Protein AF-A0A1Z5KYJ7-F1 (afdb_monomer_lite)

pLDDT: mean 78.46, std 20.95, range [30.47, 97.62]

Organism: Ornithodoros moubata (NCBI:txid6938)

Secondary structure (DSSP, 8-state):
-EEEEEE-TTT--EEEEEE----TT-EEEEEE-TTTTBSSS-TTSSSPPBPTTHHHHHHHHHHTTPEEEEEEEEEGGGHHHHHHHHHHTTPBP-EEEEE-SS-S-HHHHHHHHHHHHHHTS--EEEEEEE-TTTHHHHHTTT--GGGEEE-S---GGGTTTSEE-TTHHHHHHHHHHSTT-TTSS---S-TT----SSBPPPTTS-S--SSS-------------PPP-----------------

Radius of gyration: 28.99 Å; chains: 1; bounding box: 70×87×92 Å

Sequence (245 aa):
MFPVKAVVRGDHTAIDFFLAIVPPKTECVVFSIDGSFTASVSVSGRDPKVRAGAVDVVRHWQELGYLIIYITGRPDMQQQRVVSWLAQHNFPHGLVSFVEGISTEPLRHKANYLRHLQTNAELVFQAAYGSAKDIAVYAALGLTKEKIFIVGKVSKKHHSMATVLSEGYASHLSDLKSPGMALSRPAQGNARMVLSRGCFGLPGQGISGAAGGLRRRRSAKRTTSYPLSSSTPSPKQGPSSGSKV

Foldseek 3Di:
DDWDKDADPPPRDIDIDDDFDAAAAAEAEEEEPACFQFVDRDPVDDQGDGDPQPQVVQLLCVVLPHAYEYEYLAEPVCVLVVLQSQQVVFHWDHHYDYDHDDDPCSQVSLLVVVLCCCPVVVYHYLAYTEALSCLVSCVSSVDAQLRYEHEDDHDPVSNRRHDYPDVGNVVVVVVLPDPPPPSNHRTDDDPPGPDPRGTRDRPPPPPPPDPDDPPPPPPPPPDDDDDDDDDDDDDDDDDDDDDDD

InterPro domains:
  IPR001666 Phosphatidylinositol transfer protein [PTHR10658] (1-225)
  IPR023214 HAD superfamily [G3DSA:3.40.50.1000] (24-141)
  IPR031315 LNS2/PITP [SM00775] (29-160)
  IPR036412 HAD-like superfamily [SSF56784] (23-123)

Structure (mmCIF, N/CA/C/O backbone):
data_AF-A0A1Z5KYJ7-F1
#
_entry.id   AF-A0A1Z5KYJ7-F1
#
loop_
_atom_site.group_PDB
_atom_site.id
_atom_site.type_symbol
_atom_site.label_atom_id
_atom_site.label_alt_id
_atom_site.label_comp_id
_atom_site.label_asym_id
_atom_site.label_entity_id
_atom_site.label_seq_id
_atom_site.pdbx_PDB_ins_code
_atom_site.Cartn_x
_atom_site.Cartn_y
_atom_site.Cartn_z
_atom_site.occupancy
_atom_site.B_iso_or_equiv
_atom_site.auth_seq_id
_atom_site.auth_comp_id
_atom_site.auth_asym_id
_atom_site.auth_atom_id
_atom_site.pdbx_PDB_model_num
ATOM 1 N N . MET A 1 1 ? 0.035 -16.369 -7.071 1.00 68.56 1 MET A N 1
ATOM 2 C CA . MET A 1 1 ? 1.195 -15.723 -7.701 1.00 68.56 1 MET A CA 1
ATOM 3 C C . MET A 1 1 ? 2.005 -16.809 -8.355 1.00 68.56 1 MET A C 1
ATOM 5 O O . MET A 1 1 ? 2.359 -17.774 -7.687 1.00 68.56 1 MET A O 1
ATOM 9 N N . PHE A 1 2 ? 2.220 -16.664 -9.652 1.00 76.62 2 PHE A N 1
ATOM 10 C CA . PHE A 1 2 ? 2.938 -17.610 -10.485 1.00 76.62 2 PHE A CA 1
ATOM 11 C C . PHE A 1 2 ? 4.381 -17.118 -10.624 1.00 76.62 2 PHE A C 1
ATOM 13 O O . PHE A 1 2 ? 4.567 -15.977 -11.052 1.00 76.62 2 PHE A O 1
ATOM 20 N N . PRO A 1 3 ? 5.392 -17.901 -10.218 1.00 81.75 3 PRO A N 1
ATOM 21 C CA . PRO A 1 3 ? 6.778 -17.545 -10.479 1.00 81.75 3 PRO A CA 1
ATOM 22 C C . PRO A 1 3 ? 7.046 -17.641 -11.985 1.00 81.75 3 PRO A C 1
ATOM 24 O O . PRO A 1 3 ? 6.682 -18.626 -12.625 1.00 81.75 3 PRO A O 1
ATOM 27 N N . VAL A 1 4 ? 7.677 -16.615 -12.545 1.00 86.56 4 VAL A N 1
ATOM 28 C CA . VAL A 1 4 ? 8.064 -16.542 -13.954 1.00 86.56 4 VAL A CA 1
ATOM 29 C C . VAL A 1 4 ? 9.542 -16.192 -14.023 1.00 86.56 4 VAL A C 1
ATOM 31 O O . VAL A 1 4 ? 10.005 -15.298 -13.318 1.00 86.56 4 VAL A O 1
ATOM 34 N N . LYS A 1 5 ? 10.276 -16.891 -14.889 1.00 90.75 5 LYS A N 1
ATOM 35 C CA . LYS A 1 5 ? 11.672 -16.596 -15.200 1.00 90.75 5 LYS A CA 1
ATOM 36 C C . LYS A 1 5 ? 11.775 -16.172 -16.656 1.00 90.75 5 LYS A C 1
ATOM 38 O O . LYS A 1 5 ? 11.526 -16.982 -17.547 1.00 90.75 5 LYS A O 1
ATOM 43 N N . ALA A 1 6 ? 12.134 -14.918 -16.899 1.00 91.88 6 ALA A N 1
ATOM 44 C CA . ALA A 1 6 ? 12.476 -14.449 -18.236 1.00 91.88 6 ALA A CA 1
ATOM 45 C C . ALA A 1 6 ? 13.985 -14.595 -18.442 1.00 91.88 6 ALA A C 1
ATOM 47 O O . ALA A 1 6 ? 14.765 -14.190 -17.583 1.00 91.88 6 ALA A O 1
ATOM 48 N N . VAL A 1 7 ? 14.389 -15.196 -19.563 1.00 95.06 7 VAL A N 1
ATOM 49 C CA . VAL A 1 7 ? 15.795 -15.448 -19.910 1.00 95.06 7 VAL A CA 1
ATOM 50 C C . VAL A 1 7 ? 16.083 -14.830 -21.271 1.00 95.06 7 VAL A C 1
ATOM 52 O O . VAL A 1 7 ? 15.391 -15.123 -22.248 1.00 95.06 7 VAL A O 1
ATOM 55 N N . VAL A 1 8 ? 17.115 -13.995 -21.341 1.00 96.06 8 VAL A N 1
ATOM 56 C CA . VAL A 1 8 ? 17.623 -13.423 -22.585 1.00 96.06 8 VAL A CA 1
ATOM 57 C C . VAL A 1 8 ? 18.388 -14.510 -23.333 1.00 96.06 8 VAL A C 1
ATOM 59 O O . VAL A 1 8 ? 19.343 -15.091 -22.826 1.00 96.06 8 VAL A O 1
ATOM 62 N N . ARG A 1 9 ? 17.956 -14.819 -24.559 1.00 94.75 9 ARG A N 1
ATOM 63 C CA . ARG A 1 9 ? 18.545 -15.906 -25.361 1.00 94.75 9 ARG A CA 1
ATOM 64 C C . ARG A 1 9 ? 19.999 -15.654 -25.767 1.00 94.75 9 ARG A C 1
ATOM 66 O O . ARG A 1 9 ? 20.716 -16.623 -25.966 1.00 94.75 9 ARG A O 1
ATOM 73 N N . GLY A 1 10 ? 20.404 -14.393 -25.920 1.00 96.94 10 GLY A N 1
ATOM 74 C CA . GLY A 1 10 ? 21.735 -14.031 -26.416 1.00 96.94 10 GLY A CA 1
ATOM 75 C C . GLY A 1 10 ? 22.856 -14.215 -25.392 1.00 96.94 10 GLY A C 1
ATOM 76 O O . GLY A 1 10 ? 23.916 -14.717 -25.741 1.00 96.94 10 GLY A O 1
ATOM 77 N N . ASP A 1 11 ? 22.621 -13.839 -24.134 1.00 96.31 11 ASP A N 1
ATOM 78 C CA . ASP A 1 11 ? 23.646 -13.818 -23.080 1.00 96.31 11 ASP A CA 1
ATOM 79 C C . ASP A 1 11 ? 23.273 -14.653 -21.840 1.00 96.31 11 ASP A C 1
ATOM 81 O O . ASP A 1 11 ? 24.020 -14.686 -20.864 1.00 96.31 11 ASP A O 1
ATOM 85 N N . HIS A 1 12 ? 22.124 -15.341 -21.872 1.00 93.19 12 HIS A N 1
ATOM 86 C CA . HIS A 1 12 ? 21.581 -16.145 -20.773 1.00 93.19 12 HIS A CA 1
ATOM 87 C C . HIS A 1 12 ? 21.354 -15.377 -19.462 1.00 93.19 12 HIS A C 1
ATOM 89 O O . HIS A 1 12 ? 21.104 -15.995 -18.419 1.00 93.19 12 HIS A O 1
ATOM 95 N N . THR A 1 13 ? 21.373 -14.043 -19.499 1.00 93.00 13 THR A N 1
ATOM 96 C CA . THR A 1 13 ? 20.933 -13.237 -18.362 1.00 93.00 13 THR A CA 1
ATOM 97 C C . THR A 1 13 ? 19.449 -13.485 -18.111 1.00 93.00 13 THR A C 1
ATOM 99 O O . THR A 1 13 ? 18.679 -13.807 -19.021 1.00 93.00 13 THR A O 1
ATOM 102 N N . ALA A 1 14 ? 19.032 -13.425 -16.849 1.00 90.25 14 ALA A N 1
ATOM 103 C CA . ALA A 1 14 ? 17.673 -13.776 -16.471 1.00 90.25 14 ALA A CA 1
ATOM 104 C C . ALA A 1 14 ? 17.147 -12.904 -15.337 1.00 90.25 14 ALA A C 1
ATOM 106 O O . ALA A 1 14 ? 17.908 -12.436 -14.489 1.00 90.25 14 ALA A O 1
ATOM 107 N N . ILE A 1 15 ? 15.827 -12.756 -15.302 1.00 87.00 15 ILE A N 1
ATOM 108 C CA . ILE A 1 15 ? 15.095 -12.130 -14.208 1.00 87.00 15 ILE A CA 1
ATOM 109 C C . ILE A 1 15 ? 13.976 -13.060 -13.744 1.00 87.00 15 ILE A C 1
ATOM 111 O O . ILE A 1 15 ? 13.233 -13.618 -14.554 1.00 87.00 15 ILE A O 1
ATOM 115 N N . ASP A 1 16 ? 13.865 -13.213 -12.429 1.00 83.06 16 ASP A N 1
ATOM 116 C CA . ASP A 1 16 ? 12.761 -13.908 -11.779 1.00 83.06 16 ASP A CA 1
ATOM 117 C C . ASP A 1 16 ? 11.747 -12.869 -11.279 1.00 83.06 16 ASP A C 1
ATOM 119 O O . ASP A 1 16 ? 12.113 -11.889 -10.626 1.00 83.06 16 ASP A O 1
ATOM 123 N N . PHE A 1 17 ? 10.465 -13.077 -11.568 1.00 80.69 17 PHE A N 1
ATOM 124 C CA . PHE A 1 17 ? 9.377 -12.220 -11.101 1.00 80.69 17 PHE A CA 1
ATOM 125 C C . PHE A 1 17 ? 8.114 -13.029 -10.796 1.00 80.69 17 PHE A C 1
ATOM 127 O O . PHE A 1 17 ? 8.002 -14.208 -11.129 1.00 80.69 17 PHE A O 1
ATOM 134 N N . PHE A 1 18 ? 7.150 -12.396 -10.130 1.00 79.75 18 PHE A N 1
ATOM 135 C CA . PHE A 1 18 ? 5.864 -13.009 -9.811 1.00 79.75 18 PHE A CA 1
ATOM 136 C C . PHE A 1 18 ? 4.747 -12.368 -10.625 1.00 79.75 18 PHE A C 1
ATOM 138 O O . PHE A 1 18 ? 4.586 -11.151 -10.621 1.00 79.75 18 PHE A O 1
ATOM 145 N N . LEU A 1 19 ? 3.933 -13.204 -11.263 1.00 82.50 19 LEU A N 1
ATOM 146 C CA . LEU A 1 19 ? 2.707 -12.798 -11.936 1.00 82.50 19 LEU A CA 1
ATOM 147 C C . LEU A 1 19 ? 1.501 -13.059 -11.025 1.00 82.50 19 LEU A C 1
ATOM 149 O O . LEU A 1 19 ? 1.337 -14.154 -10.475 1.00 82.50 19 LEU A O 1
ATOM 153 N N . ALA A 1 20 ? 0.629 -12.067 -10.869 1.00 83.12 20 ALA A N 1
ATOM 154 C CA . ALA A 1 20 ? -0.657 -12.221 -10.200 1.00 83.12 20 ALA A CA 1
ATOM 155 C C . ALA A 1 20 ? -1.789 -11.975 -11.200 1.00 83.12 20 ALA A C 1
ATOM 157 O O . ALA A 1 20 ? -1.788 -10.968 -11.899 1.00 83.12 20 ALA A O 1
ATOM 158 N N . ILE A 1 21 ? -2.756 -12.892 -11.239 1.00 84.44 21 ILE A N 1
ATOM 159 C CA . ILE A 1 21 ? -4.011 -12.710 -11.971 1.00 84.44 21 ILE A CA 1
ATOM 160 C C . ILE A 1 21 ? -5.047 -12.284 -10.938 1.00 84.44 21 ILE A C 1
ATOM 162 O O . ILE A 1 21 ? -5.347 -13.048 -10.018 1.00 84.44 21 ILE A O 1
ATOM 166 N N . VAL A 1 22 ? -5.541 -11.056 -11.066 1.00 85.94 22 VAL A N 1
ATOM 167 C CA . VAL A 1 22 ? -6.462 -10.446 -10.105 1.00 85.94 22 VAL A CA 1
ATOM 168 C C . VAL A 1 22 ? -7.814 -10.240 -10.789 1.00 85.94 22 VAL A C 1
ATOM 170 O O . VAL A 1 22 ? -7.880 -9.492 -11.763 1.00 85.94 22 VAL A O 1
ATOM 173 N N . PRO A 1 23 ? -8.886 -10.913 -10.336 1.00 88.06 23 PRO A N 1
ATOM 174 C CA . PRO A 1 23 ? -10.225 -10.681 -10.866 1.00 88.06 23 PRO A CA 1
ATOM 175 C C . PRO A 1 23 ? -10.705 -9.240 -10.609 1.00 88.06 23 PRO A C 1
ATOM 177 O O . PRO A 1 23 ? -10.352 -8.666 -9.572 1.00 88.06 23 PRO A O 1
ATOM 180 N N . PRO A 1 24 ? -11.570 -8.682 -11.473 1.00 89.25 24 PRO A N 1
ATOM 181 C CA . PRO A 1 24 ? -12.265 -7.429 -11.192 1.00 89.25 24 PRO A CA 1
ATOM 182 C C . PRO A 1 24 ? -12.983 -7.472 -9.842 1.00 89.25 24 PRO A C 1
ATOM 184 O O . PRO A 1 24 ? -13.435 -8.535 -9.401 1.00 89.25 24 PRO A O 1
ATOM 187 N N . LYS A 1 25 ? -13.121 -6.310 -9.199 1.00 91.19 25 LYS A N 1
ATOM 188 C CA . LYS A 1 25 ? -13.786 -6.139 -7.896 1.00 91.19 25 LYS A CA 1
ATOM 189 C C . LYS A 1 25 ? -13.103 -6.874 -6.743 1.00 91.19 25 LYS A C 1
ATOM 191 O O . LYS A 1 25 ? -13.717 -7.095 -5.702 1.00 91.19 25 LYS A O 1
ATOM 196 N N . THR A 1 26 ? -11.835 -7.254 -6.903 1.00 91.62 26 THR A N 1
ATOM 197 C CA . THR A 1 26 ? -11.051 -7.811 -5.798 1.00 91.62 26 THR A CA 1
ATOM 198 C C . THR A 1 26 ? -10.855 -6.748 -4.721 1.00 91.62 26 THR A C 1
ATOM 200 O O . THR A 1 26 ? -10.378 -5.642 -4.992 1.00 91.62 26 THR A O 1
ATOM 203 N N . GLU A 1 27 ? -11.206 -7.098 -3.485 1.00 93.81 27 GLU A N 1
ATOM 204 C CA . GLU A 1 27 ? -10.978 -6.234 -2.336 1.00 93.81 27 GLU A CA 1
ATOM 205 C C . GLU A 1 27 ? -9.511 -6.260 -1.913 1.00 93.81 27 GLU A C 1
ATOM 207 O O . GLU A 1 27 ? -8.876 -7.313 -1.794 1.00 93.81 27 GLU A O 1
ATOM 212 N N . CYS A 1 28 ? -8.965 -5.077 -1.668 1.00 94.19 28 CYS A N 1
ATOM 213 C CA . CYS A 1 28 ? -7.551 -4.898 -1.406 1.00 94.19 28 CYS A CA 1
ATOM 214 C C . CYS A 1 28 ? -7.293 -3.888 -0.291 1.00 94.19 28 CYS A C 1
ATOM 216 O O . CYS A 1 28 ? -8.106 -3.002 -0.000 1.00 94.19 28 CYS A O 1
ATOM 218 N N . VAL A 1 29 ? -6.133 -4.052 0.342 1.00 96.69 29 VAL A N 1
ATOM 219 C CA . VAL A 1 29 ? -5.624 -3.158 1.378 1.00 96.69 29 VAL A CA 1
ATOM 220 C C . VAL A 1 29 ? -4.267 -2.635 0.940 1.00 96.69 29 VAL A C 1
ATOM 222 O O . VAL A 1 29 ? -3.365 -3.405 0.597 1.00 96.69 29 VAL A O 1
ATOM 225 N N . VAL A 1 30 ? -4.136 -1.311 0.942 1.00 97.38 30 VAL A N 1
ATOM 226 C CA . VAL A 1 30 ? -2.923 -0.619 0.507 1.00 97.38 30 VAL A CA 1
ATOM 227 C C . VAL A 1 30 ? -2.065 -0.284 1.717 1.00 97.38 30 VAL A C 1
ATOM 229 O O . VAL A 1 30 ? -2.553 0.255 2.705 1.00 97.38 30 VAL A O 1
ATOM 232 N N . PHE A 1 31 ? -0.769 -0.545 1.627 1.00 97.50 31 PHE A N 1
ATOM 233 C CA . PHE A 1 31 ? 0.212 -0.174 2.633 1.00 97.50 31 PHE A CA 1
ATOM 234 C C . PHE A 1 31 ? 1.338 0.624 1.988 1.00 97.50 31 PHE A C 1
ATOM 236 O O . PHE A 1 31 ? 2.160 0.090 1.244 1.00 97.50 31 PHE A O 1
ATOM 243 N N . SER A 1 32 ? 1.419 1.911 2.309 1.00 94.94 32 SER A N 1
ATOM 244 C CA . SER A 1 32 ? 2.629 2.684 2.044 1.00 94.94 32 SER A CA 1
ATOM 245 C C . SER A 1 32 ? 3.774 2.096 2.869 1.00 94.94 32 SER A C 1
ATOM 247 O O . SER A 1 32 ? 3.592 1.814 4.051 1.00 94.94 32 SER A O 1
ATOM 249 N N . ILE A 1 33 ? 4.947 1.897 2.269 1.00 92.62 33 ILE A N 1
ATOM 2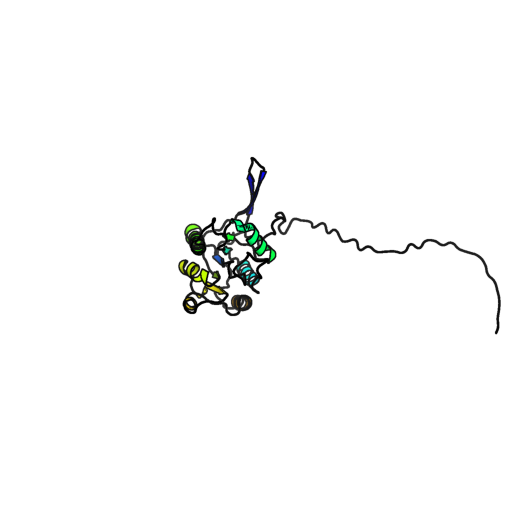50 C CA . ILE A 1 33 ? 6.146 1.451 2.998 1.00 92.62 33 ILE A CA 1
ATOM 251 C C . ILE A 1 33 ? 6.791 2.650 3.705 1.00 92.62 33 ILE A C 1
ATOM 253 O O . ILE A 1 33 ? 7.146 2.583 4.885 1.00 92.62 33 ILE A O 1
ATOM 257 N N . ASP A 1 34 ? 6.912 3.772 2.991 1.00 87.25 34 ASP A N 1
ATOM 258 C CA . ASP A 1 34 ? 7.695 4.927 3.425 1.00 87.25 34 ASP A CA 1
ATOM 259 C C . ASP A 1 34 ? 7.039 5.665 4.597 1.00 87.25 34 ASP A C 1
ATOM 261 O O . ASP A 1 34 ? 5.969 6.258 4.472 1.00 87.25 34 ASP A O 1
ATOM 265 N N . GLY A 1 35 ? 7.703 5.644 5.756 1.00 80.12 35 GLY A N 1
ATOM 266 C CA . GLY A 1 35 ? 7.267 6.351 6.968 1.00 80.12 35 GLY A CA 1
ATOM 267 C C . GLY A 1 35 ? 6.110 5.687 7.723 1.00 80.12 35 GLY A C 1
ATOM 268 O O . GLY A 1 35 ? 5.837 6.062 8.865 1.00 80.12 35 GLY A O 1
ATOM 269 N N . SER A 1 36 ? 5.476 4.686 7.115 1.00 84.62 36 SER A N 1
ATOM 270 C CA . SER A 1 36 ? 4.389 3.898 7.692 1.00 84.62 36 SER A CA 1
ATOM 271 C C . SER A 1 36 ? 4.928 2.669 8.424 1.00 84.62 36 SER A C 1
ATOM 273 O O . SER A 1 36 ? 4.765 2.570 9.638 1.00 84.62 36 SER A O 1
ATOM 275 N N . PHE A 1 37 ? 5.649 1.773 7.739 1.00 88.00 37 PHE A N 1
ATOM 276 C CA . PHE A 1 37 ? 6.257 0.603 8.386 1.00 88.00 37 PHE A CA 1
ATOM 277 C C . PHE A 1 37 ? 7.588 0.910 9.055 1.00 88.00 37 PHE A C 1
ATOM 279 O O . PHE A 1 37 ? 7.914 0.320 10.086 1.00 88.00 37 PHE A O 1
ATOM 286 N N . THR A 1 38 ? 8.350 1.840 8.486 1.00 75.19 38 THR A N 1
ATOM 287 C CA . THR A 1 38 ? 9.640 2.251 9.026 1.00 75.19 38 THR 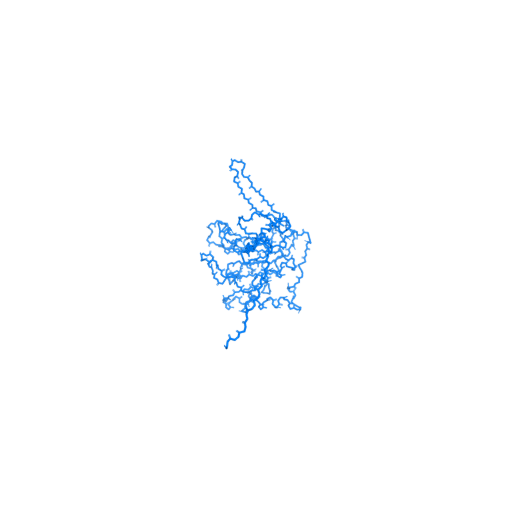A CA 1
ATOM 288 C C . THR A 1 38 ? 9.459 3.396 10.022 1.00 75.19 38 THR A C 1
ATOM 290 O O . THR A 1 38 ? 8.729 4.360 9.777 1.00 75.19 38 THR A O 1
ATOM 293 N N . ALA A 1 39 ? 10.152 3.327 11.162 1.00 59.00 39 ALA A N 1
ATOM 294 C CA . ALA A 1 39 ? 10.190 4.437 12.122 1.00 59.00 39 ALA A CA 1
ATOM 295 C C . ALA A 1 39 ? 10.992 5.653 11.602 1.00 59.00 39 ALA A C 1
ATOM 297 O O . ALA A 1 39 ? 10.803 6.766 12.090 1.00 59.00 39 ALA A O 1
ATOM 298 N N . SER A 1 40 ? 11.850 5.444 10.594 1.00 53.28 40 SER A N 1
ATOM 299 C CA . SER A 1 40 ? 12.639 6.470 9.900 1.00 53.28 40 SER A CA 1
ATOM 300 C C . SER A 1 40 ? 12.314 6.502 8.404 1.00 53.28 40 SER A C 1
ATOM 302 O O . SER A 1 40 ? 12.052 5.473 7.784 1.00 53.28 40 SER A O 1
ATOM 304 N N . VAL A 1 41 ? 12.367 7.694 7.809 1.00 51.09 41 VAL A N 1
ATOM 305 C CA . VAL A 1 41 ? 12.125 7.952 6.379 1.00 51.09 41 VAL A CA 1
ATOM 306 C C . VAL A 1 41 ? 13.260 7.478 5.458 1.00 51.09 41 VAL A C 1
ATOM 308 O O . VAL A 1 41 ? 13.096 7.484 4.239 1.00 51.09 41 VAL A O 1
ATOM 311 N N . SER A 1 42 ? 14.397 7.024 5.997 1.00 49.56 42 SER A N 1
ATOM 312 C CA . SER A 1 42 ? 15.530 6.569 5.187 1.00 49.56 42 SER A CA 1
ATOM 313 C C . SER A 1 42 ? 15.834 5.072 5.357 1.00 49.56 42 SER A C 1
ATOM 315 O O . SER A 1 42 ? 16.616 4.664 6.208 1.00 49.56 42 SER A O 1
ATOM 317 N N . VAL A 1 43 ? 15.378 4.248 4.403 1.00 51.00 43 VAL A N 1
ATOM 318 C CA . VAL A 1 43 ? 16.046 2.978 4.019 1.00 51.00 43 VAL A CA 1
ATOM 319 C C . VAL A 1 43 ? 17.338 3.306 3.240 1.00 51.00 43 VAL A C 1
ATOM 321 O O . VAL A 1 43 ? 17.627 2.732 2.199 1.00 51.00 43 VAL A O 1
ATOM 324 N N . SER A 1 44 ? 18.077 4.330 3.670 1.00 51.78 44 SER A N 1
ATOM 325 C CA . SER A 1 44 ? 19.451 4.589 3.225 1.00 51.78 44 SER A CA 1
ATOM 326 C C . SER A 1 44 ? 20.426 4.194 4.336 1.00 51.78 44 SER A C 1
ATOM 328 O O . SER A 1 44 ? 21.485 3.644 4.044 1.00 51.78 44 SER A O 1
ATOM 330 N N . GLY A 1 45 ? 20.006 4.326 5.605 1.00 54.34 45 GLY A N 1
ATOM 331 C CA . GLY A 1 45 ? 20.685 3.730 6.755 1.00 54.34 45 GLY A CA 1
ATOM 332 C C . GLY A 1 45 ? 20.621 2.199 6.751 1.00 54.34 45 GLY A C 1
ATOM 333 O O . GLY A 1 45 ? 19.766 1.596 6.092 1.00 54.34 45 GLY A O 1
ATOM 334 N N . ARG A 1 46 ? 21.562 1.570 7.467 1.00 55.84 46 ARG A N 1
ATOM 335 C CA . ARG A 1 46 ? 21.569 0.121 7.717 1.00 55.84 46 ARG A CA 1
ATOM 336 C C . ARG A 1 46 ? 20.253 -0.255 8.409 1.00 55.84 46 ARG A C 1
ATOM 338 O O . ARG A 1 46 ? 19.968 0.287 9.467 1.00 55.84 46 ARG A O 1
ATOM 345 N N . ASP A 1 47 ? 19.477 -1.113 7.749 1.00 64.94 47 ASP A N 1
ATOM 346 C CA . ASP A 1 47 ? 18.240 -1.762 8.207 1.00 64.94 47 ASP A CA 1
ATOM 347 C C . ASP A 1 47 ? 17.279 -0.895 9.062 1.00 64.94 47 ASP A C 1
ATOM 349 O O . ASP A 1 47 ? 17.385 -0.848 10.292 1.00 64.94 47 ASP A O 1
ATOM 353 N N . PRO A 1 48 ? 16.323 -0.175 8.445 1.00 71.25 48 PRO A N 1
ATOM 354 C CA . PRO A 1 48 ? 15.359 0.605 9.205 1.00 71.25 48 PRO A CA 1
ATOM 355 C C . PRO A 1 48 ? 14.472 -0.308 10.052 1.00 71.25 48 PRO A C 1
ATOM 357 O O . PRO A 1 48 ? 13.864 -1.252 9.553 1.00 71.25 48 PRO A O 1
ATOM 360 N N . LYS A 1 49 ? 14.350 0.021 11.340 1.00 81.50 49 LYS A N 1
ATOM 361 C CA . LYS A 1 49 ? 13.514 -0.735 12.276 1.00 81.50 49 LYS A CA 1
ATOM 362 C C . LYS A 1 49 ? 12.036 -0.676 11.882 1.00 81.50 49 LYS A C 1
ATOM 364 O O . LYS A 1 49 ? 11.494 0.402 11.602 1.00 81.50 49 LYS A O 1
ATOM 369 N N . VAL A 1 50 ? 11.398 -1.840 11.936 1.00 87.25 50 VAL A N 1
ATOM 370 C CA . VAL A 1 50 ? 9.955 -2.020 11.758 1.00 87.25 50 VAL A CA 1
ATOM 371 C C . VAL A 1 50 ? 9.207 -1.516 12.990 1.00 87.25 50 VAL A C 1
ATOM 373 O O . VAL A 1 50 ? 9.634 -1.741 14.123 1.00 87.25 50 VAL A O 1
ATOM 376 N N . ARG A 1 51 ? 8.075 -0.837 12.785 1.00 89.25 51 ARG A N 1
ATOM 377 C CA . ARG A 1 51 ? 7.158 -0.490 13.879 1.00 89.25 51 ARG A CA 1
ATOM 378 C C . ARG A 1 51 ? 6.486 -1.749 14.433 1.00 89.25 51 ARG A C 1
ATOM 380 O O . ARG A 1 51 ? 5.946 -2.547 13.671 1.00 89.25 51 ARG A O 1
ATOM 387 N N . ALA A 1 52 ? 6.476 -1.897 15.756 1.00 89.19 52 ALA A N 1
ATOM 388 C CA . ALA A 1 52 ? 5.843 -3.033 16.425 1.00 89.19 52 ALA A CA 1
ATOM 389 C C . ALA A 1 52 ? 4.367 -3.187 16.006 1.00 89.19 52 ALA A C 1
ATOM 391 O O . ALA A 1 52 ? 3.641 -2.197 15.919 1.00 89.19 52 ALA A O 1
ATOM 392 N N . GLY A 1 53 ? 3.948 -4.422 15.714 1.00 93.00 53 GLY A N 1
ATOM 393 C CA . GLY A 1 53 ? 2.595 -4.764 15.260 1.00 93.00 53 GLY A CA 1
ATOM 394 C C . GLY A 1 53 ? 2.308 -4.509 13.774 1.00 93.00 53 GLY A C 1
ATOM 395 O O . GLY A 1 53 ? 1.285 -4.971 13.278 1.00 93.00 53 GLY A O 1
ATOM 396 N N . ALA A 1 54 ? 3.191 -3.827 13.028 1.00 94.69 54 ALA A N 1
ATOM 397 C CA . ALA A 1 54 ? 2.954 -3.529 11.610 1.00 94.69 54 ALA A CA 1
ATOM 398 C C . ALA A 1 54 ? 2.779 -4.803 10.769 1.00 94.69 54 ALA A C 1
ATOM 400 O O . ALA A 1 54 ? 1.834 -4.915 9.993 1.00 94.69 54 ALA A O 1
ATOM 401 N N . VAL A 1 55 ? 3.671 -5.777 10.960 1.00 95.12 55 VAL A N 1
ATOM 402 C CA . VAL A 1 55 ? 3.631 -7.069 10.258 1.00 95.12 55 VAL A CA 1
ATOM 403 C C . VAL A 1 55 ? 2.337 -7.821 10.574 1.00 95.12 55 VAL A C 1
ATOM 405 O O . VAL A 1 55 ? 1.725 -8.397 9.677 1.00 95.12 55 VAL A O 1
ATOM 408 N N . ASP A 1 56 ? 1.897 -7.783 11.832 1.00 95.31 56 ASP A N 1
ATOM 409 C CA . ASP A 1 56 ? 0.719 -8.515 12.297 1.00 95.31 56 ASP A CA 1
ATOM 410 C C . ASP A 1 56 ? -0.584 -7.907 11.775 1.00 95.31 56 ASP A C 1
ATOM 412 O O . ASP A 1 56 ? -1.493 -8.650 11.416 1.00 95.31 56 ASP A O 1
ATOM 416 N N . VAL A 1 57 ? -0.653 -6.578 11.634 1.00 96.81 57 VAL A N 1
ATOM 417 C CA . VAL A 1 57 ? -1.770 -5.913 10.945 1.00 96.81 57 VAL A CA 1
ATOM 418 C C . VAL A 1 57 ? -1.843 -6.357 9.491 1.00 96.81 57 VAL A C 1
ATOM 420 O O . VAL A 1 57 ? -2.917 -6.723 9.022 1.00 96.81 57 VAL A O 1
ATOM 423 N N . VAL A 1 58 ? -0.720 -6.387 8.769 1.00 96.44 58 VAL A N 1
ATOM 424 C CA . VAL A 1 58 ? -0.737 -6.841 7.370 1.00 96.44 58 VAL A CA 1
ATOM 425 C C . VAL A 1 58 ? -1.147 -8.311 7.270 1.00 96.44 58 VAL A C 1
ATOM 427 O O . VAL A 1 58 ? -1.928 -8.673 6.390 1.00 96.44 58 VAL A O 1
ATOM 430 N N . ARG A 1 59 ? -0.659 -9.154 8.189 1.00 94.38 59 ARG A N 1
ATOM 431 C CA . ARG A 1 59 ? -1.009 -10.577 8.235 1.00 94.38 59 ARG A CA 1
ATOM 432 C C . ARG A 1 59 ? -2.496 -10.777 8.503 1.00 94.38 59 ARG A C 1
ATOM 434 O O . ARG A 1 59 ? -3.119 -11.565 7.807 1.00 94.38 59 ARG A O 1
ATOM 441 N N . HIS A 1 60 ? -3.070 -10.011 9.425 1.00 94.19 60 HIS A N 1
ATOM 442 C CA . HIS A 1 60 ? -4.502 -10.036 9.722 1.00 94.19 60 HIS A CA 1
ATOM 443 C C . HIS A 1 60 ? -5.354 -9.764 8.474 1.00 94.19 60 HIS A C 1
ATOM 445 O O . HIS A 1 60 ? -6.250 -10.539 8.151 1.00 94.19 60 HIS A O 1
ATOM 451 N N . TRP A 1 61 ? -5.028 -8.727 7.696 1.00 94.62 61 TRP A N 1
ATOM 452 C CA . TRP A 1 61 ? -5.726 -8.457 6.430 1.00 94.62 61 TRP A CA 1
ATOM 453 C C . TRP A 1 61 ? -5.527 -9.567 5.389 1.00 94.62 61 TRP A C 1
ATOM 455 O O . TRP A 1 61 ? -6.466 -9.916 4.673 1.00 94.62 61 TRP A O 1
ATOM 465 N N . GLN A 1 62 ? -4.330 -10.152 5.315 1.00 91.62 62 GLN A N 1
ATOM 466 C CA . GLN A 1 62 ? -4.057 -11.271 4.411 1.00 91.62 62 GLN A CA 1
ATOM 467 C C . GLN A 1 62 ? -4.872 -12.519 4.793 1.00 91.62 62 GLN A C 1
ATOM 469 O O . GLN A 1 62 ? -5.409 -13.196 3.917 1.00 91.62 62 GLN A O 1
ATOM 474 N N . GLU A 1 63 ? -4.987 -12.821 6.088 1.00 90.25 63 GLU A N 1
ATOM 475 C CA . GLU A 1 63 ? -5.761 -13.950 6.623 1.00 90.25 63 GLU A CA 1
ATOM 476 C C . GLU A 1 63 ? -7.259 -13.801 6.340 1.00 90.25 63 GLU A C 1
ATOM 478 O O . GLU A 1 63 ? -7.923 -14.787 6.016 1.00 90.25 63 GLU A O 1
ATOM 483 N N . LEU A 1 64 ? -7.768 -12.565 6.356 1.00 90.94 64 LEU A N 1
ATOM 484 C CA . LEU A 1 64 ? -9.127 -12.236 5.922 1.00 90.94 64 LEU A CA 1
ATOM 485 C C . LEU A 1 64 ? -9.330 -12.349 4.399 1.00 90.94 64 LEU A C 1
ATOM 487 O O . LEU A 1 64 ? -10.463 -12.265 3.934 1.00 90.94 64 LEU A O 1
ATOM 491 N N . GLY A 1 65 ? -8.270 -12.576 3.617 1.00 89.81 65 GLY A N 1
ATOM 492 C CA . GLY A 1 65 ? -8.343 -12.823 2.175 1.00 89.81 65 GLY A CA 1
ATOM 493 C C . GLY A 1 65 ? -8.204 -11.581 1.295 1.00 89.81 65 GLY A C 1
ATOM 494 O O . GLY A 1 65 ? -8.431 -11.672 0.088 1.00 89.81 65 GLY A O 1
ATOM 495 N N . TYR A 1 66 ? -7.819 -10.435 1.859 1.00 92.50 66 TYR A N 1
ATOM 496 C CA . TYR A 1 66 ? -7.585 -9.224 1.075 1.00 92.50 66 TYR A CA 1
ATOM 497 C C . TYR A 1 66 ? -6.303 -9.328 0.251 1.00 92.50 66 TYR A C 1
ATOM 499 O O . TYR A 1 66 ? -5.276 -9.836 0.711 1.00 92.50 66 TYR A O 1
ATOM 507 N N . LEU A 1 67 ? -6.332 -8.769 -0.960 1.00 92.12 67 LEU A N 1
ATOM 508 C CA . LEU A 1 67 ? -5.112 -8.550 -1.728 1.00 92.12 67 LEU A CA 1
ATOM 509 C C . LEU A 1 67 ? -4.277 -7.452 -1.053 1.00 92.12 67 LEU A C 1
ATOM 511 O O . LEU A 1 67 ? -4.721 -6.311 -0.910 1.00 92.12 67 LEU A O 1
ATOM 515 N N . ILE A 1 68 ? -3.052 -7.799 -0.664 1.00 94.56 68 ILE A N 1
ATOM 516 C CA . ILE A 1 68 ? -2.103 -6.862 -0.062 1.00 94.56 68 ILE A CA 1
ATOM 517 C C . ILE A 1 68 ? -1.327 -6.143 -1.165 1.00 94.56 68 ILE A C 1
ATOM 519 O O . ILE A 1 68 ? -0.665 -6.782 -1.988 1.00 94.56 68 ILE A O 1
ATOM 523 N N . ILE A 1 69 ? -1.395 -4.811 -1.158 1.00 95.12 69 ILE A N 1
ATOM 524 C CA . ILE A 1 69 ? -0.660 -3.942 -2.081 1.00 95.12 69 ILE A CA 1
ATOM 525 C C . ILE A 1 69 ? 0.276 -3.056 -1.266 1.00 95.12 69 ILE A C 1
ATOM 527 O O . ILE A 1 69 ? -0.157 -2.170 -0.536 1.00 95.12 69 ILE A O 1
ATOM 531 N N . TYR A 1 70 ? 1.572 -3.270 -1.414 1.00 95.81 70 TYR A N 1
ATOM 532 C CA . TYR A 1 70 ? 2.613 -2.399 -0.901 1.00 95.81 70 TYR A CA 1
ATOM 533 C C . TYR A 1 70 ? 2.952 -1.322 -1.924 1.00 95.81 70 TYR A C 1
ATOM 535 O O . TYR A 1 70 ? 3.161 -1.613 -3.101 1.00 95.81 70 TYR A O 1
ATOM 543 N N . ILE A 1 71 ? 3.062 -0.076 -1.476 1.00 95.06 71 ILE A N 1
ATOM 544 C CA . ILE A 1 71 ? 3.414 1.047 -2.342 1.00 95.06 71 ILE A CA 1
ATOM 545 C C . ILE A 1 71 ? 4.558 1.864 -1.748 1.00 95.06 71 ILE A C 1
ATOM 547 O O . ILE A 1 71 ? 4.551 2.221 -0.569 1.00 95.06 71 ILE A O 1
ATOM 551 N N . THR A 1 72 ? 5.559 2.189 -2.560 1.00 92.62 72 THR A N 1
ATOM 552 C CA . THR A 1 72 ? 6.700 3.004 -2.134 1.00 92.62 72 THR A CA 1
ATOM 553 C C . THR A 1 7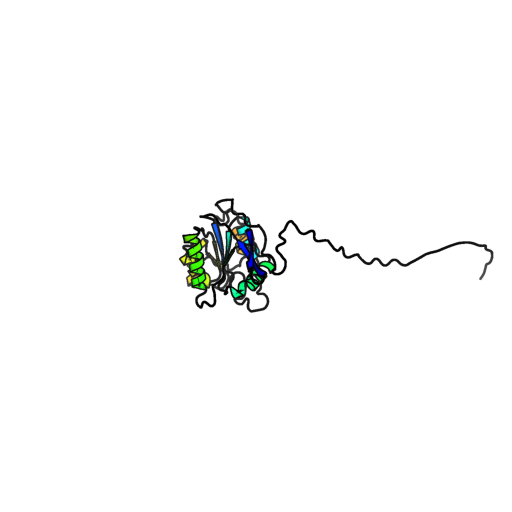2 ? 6.971 4.138 -3.111 1.00 92.62 72 THR A C 1
ATOM 555 O O . THR A 1 72 ? 6.728 4.026 -4.304 1.00 92.62 72 THR A O 1
ATOM 558 N N . GLY A 1 73 ? 7.445 5.263 -2.579 1.00 89.69 73 GLY A N 1
ATOM 559 C CA . GLY A 1 73 ? 7.973 6.386 -3.347 1.00 89.69 73 GLY A CA 1
ATOM 560 C C . GLY A 1 73 ? 9.418 6.176 -3.809 1.00 89.69 73 GLY A C 1
ATOM 561 O O . GLY A 1 73 ? 10.008 7.098 -4.363 1.00 89.69 73 GLY A O 1
ATOM 562 N N . ARG A 1 74 ? 10.021 5.015 -3.523 1.00 88.50 74 ARG A N 1
ATOM 563 C CA . ARG A 1 74 ? 11.385 4.679 -3.943 1.00 88.50 74 ARG A CA 1
ATOM 564 C C . ARG A 1 74 ? 11.422 4.303 -5.424 1.00 88.50 74 ARG A C 1
ATOM 566 O O . ARG A 1 74 ? 10.472 3.670 -5.891 1.00 88.50 74 ARG A O 1
ATOM 573 N N . PRO A 1 75 ? 12.519 4.635 -6.128 1.00 89.00 75 PRO A N 1
ATOM 574 C CA . PRO A 1 75 ? 12.704 4.208 -7.505 1.00 89.00 75 PRO A CA 1
ATOM 575 C C . PRO A 1 75 ? 12.830 2.683 -7.584 1.00 89.00 75 PRO A C 1
ATOM 577 O O . PRO A 1 75 ? 13.380 2.045 -6.679 1.00 89.00 75 PRO A O 1
ATOM 580 N N . ASP A 1 76 ? 12.350 2.119 -8.682 1.00 86.94 76 ASP A N 1
ATOM 581 C CA . ASP A 1 76 ? 12.440 0.703 -9.058 1.00 86.94 76 ASP A CA 1
ATOM 582 C C . ASP A 1 76 ? 13.861 0.117 -8.973 1.00 86.94 76 ASP A C 1
ATOM 584 O O . ASP A 1 76 ? 14.037 -1.024 -8.547 1.00 86.94 76 ASP A O 1
ATOM 588 N N . MET A 1 77 ? 14.899 0.920 -9.224 1.00 86.75 77 MET A N 1
ATOM 589 C CA . MET A 1 77 ? 16.304 0.529 -9.030 1.00 86.75 77 MET A CA 1
ATOM 590 C C . MET A 1 77 ? 16.616 0.054 -7.591 1.00 86.75 77 MET A C 1
ATOM 592 O O . MET A 1 77 ? 17.605 -0.640 -7.363 1.00 86.75 77 MET A O 1
ATOM 596 N N . GLN A 1 78 ? 15.787 0.408 -6.598 1.00 86.81 78 GLN A N 1
ATOM 597 C CA . GLN A 1 78 ? 15.911 -0.042 -5.202 1.00 86.81 78 GLN A CA 1
ATOM 598 C C . GLN A 1 78 ? 15.071 -1.286 -4.873 1.00 86.81 78 GLN A C 1
ATOM 600 O O . GLN A 1 78 ? 15.013 -1.685 -3.704 1.00 86.81 78 GLN A O 1
ATOM 605 N N . GLN A 1 79 ? 14.435 -1.918 -5.863 1.00 87.81 79 GLN A N 1
ATOM 606 C CA . GLN A 1 79 ? 13.513 -3.035 -5.661 1.00 87.81 79 GLN A CA 1
ATOM 607 C C . GLN A 1 79 ? 14.120 -4.154 -4.818 1.00 87.81 79 GLN A C 1
ATOM 609 O O . GLN A 1 79 ? 13.525 -4.549 -3.815 1.00 87.81 79 GLN A O 1
ATOM 614 N N . GLN A 1 80 ? 15.323 -4.626 -5.161 1.00 86.56 80 GLN A N 1
ATOM 615 C CA . GLN A 1 80 ? 15.972 -5.706 -4.412 1.00 86.56 80 GLN A CA 1
ATOM 616 C C . GLN A 1 80 ? 16.152 -5.350 -2.935 1.00 86.56 80 GLN A C 1
ATOM 618 O O . GLN A 1 80 ? 15.896 -6.185 -2.071 1.00 86.56 80 GLN A O 1
ATOM 623 N N . ARG A 1 81 ? 16.526 -4.104 -2.620 1.00 87.88 81 ARG A N 1
ATOM 624 C CA . ARG A 1 81 ? 16.724 -3.651 -1.237 1.00 87.88 81 ARG A CA 1
ATOM 625 C C . ARG A 1 81 ? 15.411 -3.639 -0.456 1.00 87.88 81 ARG A C 1
ATOM 627 O O . ARG A 1 81 ? 15.375 -4.117 0.673 1.00 87.88 81 ARG A O 1
ATOM 634 N N . VAL A 1 82 ? 14.342 -3.112 -1.052 1.00 89.38 82 VAL A N 1
ATOM 635 C CA . VAL A 1 82 ? 13.024 -3.016 -0.401 1.00 89.38 82 VAL A CA 1
ATOM 636 C C . VAL A 1 82 ? 12.397 -4.397 -0.219 1.00 89.38 82 VAL A C 1
ATOM 638 O O . VAL A 1 82 ? 11.928 -4.712 0.871 1.00 89.38 82 VAL A O 1
ATOM 641 N N . VAL A 1 83 ? 12.435 -5.248 -1.248 1.00 89.00 83 VAL A N 1
ATOM 642 C CA . VAL A 1 83 ? 11.888 -6.611 -1.175 1.00 89.00 83 VAL A CA 1
ATOM 643 C C . VAL A 1 83 ? 12.680 -7.469 -0.186 1.00 89.00 83 VAL A C 1
ATOM 645 O O . VAL A 1 83 ? 12.073 -8.174 0.616 1.00 89.00 83 VAL A O 1
ATOM 648 N N . SER A 1 84 ? 14.016 -7.354 -0.161 1.00 88.31 84 SER A N 1
ATOM 649 C CA . SER A 1 84 ? 14.848 -8.024 0.854 1.00 88.31 84 SER A CA 1
ATOM 650 C C . SER A 1 84 ? 14.453 -7.616 2.264 1.00 88.31 84 SER A C 1
ATOM 652 O O . SER A 1 84 ? 14.359 -8.465 3.140 1.00 88.31 84 SER A O 1
ATOM 654 N N . TRP A 1 85 ? 14.216 -6.323 2.484 1.00 90.44 85 TRP A N 1
ATOM 655 C CA . TRP A 1 85 ? 13.826 -5.807 3.789 1.00 90.44 85 TRP A CA 1
ATOM 656 C C . TRP A 1 85 ? 12.454 -6.347 4.218 1.00 90.44 85 TRP A C 1
ATOM 658 O O . TRP A 1 85 ? 12.309 -6.841 5.334 1.00 90.44 85 TRP A O 1
ATOM 668 N N . LEU A 1 86 ? 11.466 -6.356 3.314 1.00 91.81 86 LEU A N 1
ATOM 669 C CA . LEU A 1 86 ? 10.159 -6.970 3.577 1.00 91.81 86 LEU A CA 1
ATOM 670 C C . LEU A 1 86 ? 10.296 -8.462 3.931 1.00 91.81 86 LEU A C 1
ATOM 672 O O . LEU A 1 86 ? 9.671 -8.925 4.885 1.00 91.81 86 LEU A O 1
ATOM 676 N N . ALA A 1 87 ? 11.143 -9.199 3.206 1.00 89.25 87 ALA A N 1
ATOM 677 C CA . ALA A 1 87 ? 11.420 -10.613 3.459 1.00 89.25 87 ALA A CA 1
ATOM 678 C C . ALA A 1 87 ? 12.098 -10.848 4.819 1.00 89.25 87 ALA A C 1
ATOM 680 O O . ALA A 1 87 ? 11.643 -11.679 5.600 1.00 89.25 87 ALA A O 1
ATOM 681 N N . GLN A 1 88 ? 13.153 -10.088 5.128 1.00 89.75 88 GLN A N 1
ATOM 682 C CA . GLN A 1 88 ? 13.912 -10.190 6.381 1.00 89.75 88 GLN A CA 1
ATOM 683 C C . GLN A 1 88 ? 13.034 -9.959 7.613 1.00 89.75 88 GLN A C 1
ATOM 685 O O . GLN A 1 88 ? 13.207 -10.626 8.631 1.00 89.75 88 GLN A O 1
ATOM 690 N N . HIS A 1 89 ? 12.062 -9.054 7.500 1.00 89.75 89 HIS A N 1
ATOM 691 C CA . HIS A 1 89 ? 11.120 -8.735 8.572 1.00 89.75 89 HIS A CA 1
ATOM 692 C C . HIS A 1 89 ? 9.815 -9.544 8.508 1.00 89.75 89 HIS A C 1
ATOM 694 O O . HIS A 1 89 ? 8.868 -9.246 9.234 1.00 89.75 89 HIS A O 1
ATOM 700 N N . ASN A 1 90 ? 9.763 -10.596 7.683 1.00 91.81 90 ASN A N 1
ATOM 701 C CA . ASN A 1 90 ? 8.637 -11.528 7.563 1.00 91.81 90 ASN A CA 1
ATOM 702 C C . ASN A 1 90 ? 7.299 -10.868 7.200 1.00 91.81 90 ASN A C 1
ATOM 704 O O . ASN A 1 90 ? 6.236 -11.306 7.657 1.00 91.81 90 ASN A O 1
ATOM 708 N N . PHE A 1 91 ? 7.333 -9.831 6.362 1.00 93.81 91 PHE A N 1
ATOM 709 C CA . PHE A 1 91 ? 6.107 -9.274 5.811 1.00 93.81 91 PHE A CA 1
ATOM 710 C C . PHE A 1 91 ? 5.389 -10.319 4.939 1.00 93.81 91 PHE A C 1
ATOM 712 O O . PHE A 1 91 ? 6.040 -11.042 4.170 1.00 93.81 91 PHE A O 1
ATOM 719 N N . PRO A 1 92 ? 4.051 -10.407 5.050 1.00 92.06 92 PRO A N 1
ATOM 720 C CA . PRO A 1 92 ? 3.236 -11.217 4.158 1.00 92.06 92 PRO A CA 1
ATOM 721 C C . PRO A 1 92 ? 3.492 -10.912 2.684 1.00 92.06 92 PRO A C 1
ATOM 723 O O . PRO A 1 92 ? 3.808 -9.788 2.311 1.00 92.06 92 PRO A O 1
ATOM 726 N N . HIS A 1 93 ? 3.338 -11.907 1.820 1.00 87.00 93 HIS A N 1
ATOM 727 C CA . HIS A 1 93 ? 3.496 -11.694 0.391 1.00 87.00 93 HIS A CA 1
ATOM 728 C C . HIS A 1 93 ? 2.368 -10.812 -0.166 1.00 87.00 93 HIS A C 1
ATOM 730 O O . HIS A 1 93 ? 1.195 -10.990 0.171 1.00 87.00 93 HIS A O 1
ATOM 736 N N . GLY A 1 94 ? 2.731 -9.883 -1.046 1.00 90.31 94 GLY A N 1
ATOM 737 C CA . GLY A 1 94 ? 1.817 -8.932 -1.671 1.00 90.31 94 GLY A CA 1
ATOM 738 C C . GLY A 1 94 ? 2.435 -8.304 -2.917 1.00 90.31 94 GLY A C 1
ATOM 739 O O . GLY A 1 94 ? 3.611 -8.518 -3.215 1.00 90.31 94 GLY A O 1
ATOM 740 N N . LEU A 1 95 ? 1.639 -7.534 -3.655 1.00 91.12 95 LEU A N 1
ATOM 741 C CA . LEU A 1 95 ? 2.130 -6.770 -4.804 1.00 91.12 95 LEU A CA 1
ATOM 742 C C . LEU A 1 95 ? 2.937 -5.576 -4.301 1.00 91.12 95 LEU A C 1
ATOM 744 O O . LEU A 1 95 ? 2.455 -4.860 -3.434 1.00 91.12 95 LEU A O 1
ATOM 748 N N . VAL A 1 96 ? 4.142 -5.349 -4.824 1.00 92.50 96 VAL A N 1
ATOM 749 C CA . VAL A 1 96 ? 4.981 -4.204 -4.435 1.00 92.50 96 VAL A CA 1
ATOM 750 C C . VAL A 1 96 ? 5.136 -3.274 -5.628 1.00 92.50 96 VAL A C 1
ATOM 752 O O . VAL A 1 96 ? 5.698 -3.670 -6.645 1.00 92.50 96 VAL A O 1
ATOM 755 N N . SER A 1 97 ? 4.650 -2.043 -5.495 1.00 92.19 97 SER A N 1
ATOM 756 C CA . SER A 1 97 ? 4.758 -1.009 -6.524 1.00 92.19 97 SER A CA 1
ATOM 757 C C . SER A 1 97 ? 5.830 0.014 -6.174 1.00 92.19 97 SER A C 1
ATOM 759 O O . SER A 1 97 ? 5.845 0.557 -5.064 1.00 92.19 97 SER A O 1
ATOM 761 N N . PHE A 1 98 ? 6.668 0.319 -7.161 1.00 91.31 98 PHE A N 1
ATOM 762 C CA . PHE A 1 98 ? 7.743 1.307 -7.100 1.00 91.31 98 PHE A CA 1
ATOM 763 C C . PHE A 1 98 ? 7.415 2.518 -7.974 1.00 91.31 98 PHE A C 1
ATOM 765 O O . PHE A 1 98 ? 6.497 2.475 -8.792 1.00 91.31 98 PHE A O 1
ATOM 772 N N . VAL A 1 99 ? 8.165 3.601 -7.789 1.00 87.62 99 VAL A N 1
ATOM 773 C CA . VAL A 1 99 ? 8.162 4.731 -8.722 1.00 87.62 99 VAL A CA 1
ATOM 774 C C . VAL A 1 99 ? 9.069 4.383 -9.898 1.00 87.62 99 VAL A C 1
ATOM 776 O O . VAL A 1 99 ? 10.181 3.899 -9.697 1.00 87.62 99 VAL A O 1
ATOM 779 N N . GLU A 1 100 ? 8.599 4.630 -11.115 1.00 80.31 100 GLU A N 1
ATOM 780 C CA . GLU A 1 100 ? 9.390 4.422 -12.328 1.00 80.31 100 GLU A CA 1
ATOM 781 C C . GLU A 1 100 ? 10.470 5.507 -12.453 1.00 80.31 100 GLU A C 1
ATOM 783 O O . GLU A 1 100 ? 10.166 6.704 -12.470 1.00 80.31 100 GLU A O 1
ATOM 788 N N . GLY A 1 101 ? 11.736 5.088 -12.545 1.00 75.19 101 GLY A N 1
ATOM 789 C CA . GLY A 1 101 ? 12.868 5.974 -12.812 1.00 75.19 101 GLY A CA 1
ATOM 790 C C . GLY A 1 101 ? 13.133 7.048 -11.746 1.00 75.19 101 GLY A C 1
ATOM 791 O O . GLY A 1 101 ? 12.779 6.925 -10.572 1.00 75.19 101 GLY A O 1
ATOM 792 N N . ILE A 1 102 ? 13.809 8.125 -12.161 1.00 70.00 102 ILE A N 1
ATOM 793 C CA . ILE A 1 102 ? 14.188 9.257 -11.299 1.00 70.00 102 ILE A CA 1
ATOM 794 C C . ILE A 1 102 ? 13.106 10.337 -11.403 1.00 70.00 102 ILE A C 1
ATOM 796 O O . ILE A 1 102 ? 13.286 11.372 -12.039 1.00 70.00 102 ILE A O 1
ATOM 800 N N . SER A 1 103 ? 11.944 10.072 -10.812 1.00 74.19 103 SER A N 1
ATOM 801 C CA . SER A 1 103 ? 10.868 11.062 -10.733 1.00 74.19 103 SER A CA 1
ATOM 802 C C . SER A 1 103 ? 11.044 11.994 -9.535 1.00 74.19 103 SER A C 1
ATOM 804 O O . SER A 1 103 ? 11.406 11.568 -8.436 1.00 74.19 103 SER A O 1
ATOM 806 N N . THR A 1 104 ? 10.725 13.272 -9.727 1.00 79.62 104 THR A N 1
ATOM 807 C CA . THR A 1 104 ? 10.684 14.279 -8.657 1.00 79.62 104 THR A CA 1
ATOM 808 C C . THR A 1 104 ? 9.350 14.290 -7.903 1.00 79.62 104 THR A C 1
ATOM 810 O O . THR A 1 104 ? 9.260 14.903 -6.839 1.00 79.62 104 THR A O 1
ATOM 813 N N . GLU A 1 105 ? 8.325 13.575 -8.390 1.00 88.12 105 GLU A N 1
ATOM 814 C CA . GLU A 1 105 ? 6.956 13.609 -7.851 1.00 88.12 105 GLU A CA 1
ATOM 815 C C . GLU A 1 105 ? 6.449 12.231 -7.363 1.00 88.12 105 GLU A C 1
ATOM 817 O O . GLU A 1 105 ? 5.417 11.736 -7.829 1.00 88.12 105 GLU A O 1
ATOM 822 N N . PRO A 1 106 ? 7.098 11.584 -6.377 1.00 88.38 106 PRO A N 1
ATOM 823 C CA . PRO A 1 106 ? 6.760 10.217 -5.965 1.00 88.38 106 PRO A CA 1
ATOM 824 C C . PRO A 1 106 ? 5.302 10.048 -5.503 1.00 88.38 106 PRO A C 1
ATOM 826 O O . PRO A 1 106 ? 4.692 9.011 -5.749 1.00 88.38 106 PRO A O 1
ATOM 829 N N . LEU A 1 107 ? 4.701 11.066 -4.875 1.00 91.00 107 LEU A N 1
ATOM 830 C CA . LEU A 1 107 ? 3.296 11.015 -4.442 1.00 91.00 107 LEU A CA 1
ATOM 831 C C . LEU A 1 107 ? 2.314 10.995 -5.619 1.00 91.00 107 LEU A C 1
ATOM 833 O O . LEU A 1 107 ? 1.288 10.319 -5.548 1.00 91.00 107 LEU A O 1
ATOM 837 N N . ARG A 1 108 ? 2.637 11.693 -6.713 1.00 92.00 108 ARG A N 1
ATOM 838 C CA . ARG A 1 108 ? 1.816 11.697 -7.926 1.00 92.00 108 ARG A CA 1
ATOM 839 C C . ARG A 1 108 ? 1.855 10.335 -8.609 1.00 92.00 108 ARG A C 1
ATOM 841 O O . ARG A 1 108 ? 0.806 9.832 -9.000 1.00 92.00 108 ARG A O 1
ATOM 848 N N . HIS A 1 109 ? 3.028 9.701 -8.667 1.00 91.62 109 HIS A N 1
ATOM 849 C CA . HIS A 1 109 ? 3.154 8.325 -9.154 1.00 91.62 109 HIS A CA 1
ATOM 850 C C . HIS A 1 109 ? 2.319 7.352 -8.319 1.00 91.62 109 HIS A C 1
ATOM 852 O O . HIS A 1 109 ? 1.570 6.562 -8.890 1.00 91.62 109 HIS A O 1
ATOM 858 N N . LYS A 1 110 ? 2.360 7.464 -6.981 1.00 93.69 110 LYS A N 1
ATOM 859 C CA . LYS A 1 110 ? 1.500 6.647 -6.114 1.00 93.69 110 LYS A CA 1
ATOM 860 C C . LYS A 1 110 ? 0.016 6.820 -6.441 1.00 93.69 110 LYS A C 1
ATOM 862 O O . LYS A 1 110 ? -0.696 5.831 -6.595 1.00 93.69 110 LYS A O 1
ATOM 867 N N . ALA A 1 111 ? -0.441 8.067 -6.553 1.00 94.94 111 ALA A N 1
ATOM 868 C CA . ALA A 1 111 ? -1.836 8.375 -6.852 1.00 94.94 111 ALA A CA 1
ATOM 869 C C . ALA A 1 111 ? -2.270 7.837 -8.219 1.00 94.94 111 ALA A C 1
ATOM 871 O O . ALA A 1 111 ? -3.323 7.213 -8.320 1.00 94.94 111 ALA A O 1
ATOM 872 N N . ASN A 1 112 ? -1.450 8.030 -9.252 1.00 94.81 112 ASN A N 1
ATOM 873 C CA . ASN A 1 112 ? -1.744 7.551 -10.600 1.00 94.81 112 ASN A CA 1
ATOM 874 C C . ASN A 1 112 ? -1.799 6.023 -10.661 1.00 94.81 112 ASN A C 1
ATOM 876 O O . ASN A 1 112 ? -2.727 5.479 -11.251 1.00 94.81 112 ASN A O 1
ATOM 880 N N . TYR A 1 113 ? -0.853 5.337 -10.017 1.00 94.75 113 TYR A N 1
ATOM 881 C CA . TYR A 1 113 ? -0.831 3.877 -9.974 1.00 94.75 113 TYR A CA 1
ATOM 882 C C . TYR A 1 113 ? -2.068 3.309 -9.270 1.00 94.75 113 TYR A C 1
ATOM 884 O O . TYR A 1 113 ? -2.764 2.460 -9.821 1.00 94.75 113 TYR A O 1
ATOM 892 N N . LEU A 1 114 ? -2.397 3.814 -8.077 1.00 96.38 114 LEU A N 1
ATOM 893 C CA . LEU A 1 114 ? -3.579 3.354 -7.346 1.00 96.38 114 LEU A CA 1
ATOM 894 C C . LEU A 1 114 ? -4.878 3.686 -8.089 1.00 96.38 114 LEU A C 1
ATOM 896 O O . LEU A 1 114 ? -5.794 2.868 -8.103 1.00 96.38 114 LEU A O 1
ATOM 900 N N . ARG A 1 115 ? -4.948 4.846 -8.752 1.00 96.75 115 ARG A N 1
ATOM 901 C CA . ARG A 1 115 ? -6.090 5.200 -9.598 1.00 96.75 115 ARG A CA 1
ATOM 902 C C . ARG A 1 115 ? -6.219 4.241 -10.772 1.00 96.75 115 ARG A C 1
ATOM 904 O O . ARG A 1 115 ? -7.311 3.745 -10.995 1.00 96.75 115 ARG A O 1
ATOM 911 N N . HIS A 1 116 ? -5.122 3.922 -11.456 1.00 95.38 116 HIS A N 1
ATOM 912 C CA . HIS A 1 116 ? -5.113 2.934 -12.534 1.00 95.38 116 HIS A CA 1
ATOM 913 C C . HIS A 1 116 ? -5.616 1.565 -12.055 1.00 95.38 116 HIS A C 1
ATOM 915 O O . HIS A 1 116 ? -6.449 0.950 -12.714 1.00 95.38 116 HIS A O 1
ATOM 921 N N . LEU A 1 117 ? -5.185 1.106 -10.876 1.00 94.62 117 LEU A N 1
ATOM 922 C CA . LEU A 1 117 ? -5.700 -0.132 -10.288 1.00 94.62 117 LEU A CA 1
ATOM 923 C C . LEU A 1 117 ? -7.208 -0.068 -9.987 1.00 94.62 117 LEU A C 1
ATOM 925 O O . LEU A 1 117 ? -7.920 -1.041 -10.222 1.00 94.62 117 LEU A O 1
ATOM 929 N N . GLN A 1 118 ? -7.703 1.070 -9.500 1.00 95.38 118 GLN A N 1
ATOM 930 C CA . GLN A 1 118 ? -9.125 1.276 -9.220 1.00 95.38 118 GLN A CA 1
ATOM 931 C C . GLN A 1 118 ? -9.970 1.320 -10.499 1.00 95.38 118 GLN A C 1
ATOM 933 O O . GLN A 1 118 ? -11.049 0.741 -10.535 1.00 95.38 118 GLN A O 1
ATOM 938 N N . THR A 1 119 ? -9.500 2.008 -11.544 1.00 95.50 119 THR A N 1
ATOM 939 C CA . THR A 1 119 ? -10.293 2.276 -12.753 1.00 95.50 119 THR A CA 1
ATOM 940 C C . THR A 1 119 ? -10.155 1.199 -13.818 1.00 95.50 119 THR A C 1
ATOM 942 O O . THR A 1 119 ? -11.140 0.864 -14.463 1.00 95.50 119 THR A O 1
ATOM 945 N N . ASN A 1 120 ? -8.952 0.658 -14.022 1.00 93.69 120 ASN A N 1
ATOM 946 C CA . ASN A 1 120 ? -8.666 -0.266 -15.124 1.00 93.69 120 ASN A CA 1
ATOM 947 C C . ASN A 1 120 ? -8.706 -1.729 -14.684 1.00 93.69 120 ASN A C 1
ATOM 949 O O . ASN A 1 120 ? -9.124 -2.582 -15.458 1.00 93.69 120 ASN A O 1
ATOM 953 N N . ALA A 1 121 ? -8.260 -2.021 -13.460 1.00 90.62 121 ALA A N 1
ATOM 954 C CA . ALA A 1 121 ? -8.328 -3.365 -12.881 1.00 90.62 121 ALA A CA 1
ATOM 955 C C . ALA A 1 121 ? -9.551 -3.556 -11.964 1.00 90.62 121 ALA A C 1
ATOM 957 O O . ALA A 1 121 ? -9.738 -4.639 -11.409 1.00 90.62 121 ALA A O 1
ATOM 958 N N . GLU A 1 122 ? -10.379 -2.514 -11.805 1.00 93.75 122 GLU A N 1
ATOM 959 C CA . GLU A 1 122 ? -11.594 -2.512 -10.980 1.00 93.75 122 GLU A CA 1
ATOM 960 C C . GLU A 1 122 ? -11.339 -2.973 -9.535 1.00 93.75 122 GLU A C 1
ATOM 962 O O . GLU A 1 122 ? -12.171 -3.651 -8.928 1.00 93.75 122 GLU A O 1
ATOM 967 N N . LEU A 1 123 ? -10.169 -2.653 -8.972 1.00 93.88 123 LEU A N 1
ATOM 968 C CA . LEU A 1 123 ? -9.849 -3.025 -7.597 1.00 93.88 123 LEU A CA 1
ATOM 969 C C . LEU A 1 123 ? -10.596 -2.146 -6.592 1.00 93.88 123 LEU A C 1
ATOM 971 O O . LEU A 1 123 ? -10.758 -0.939 -6.781 1.00 93.88 123 LEU A O 1
ATOM 975 N N . VAL A 1 124 ? -11.012 -2.754 -5.479 1.00 94.75 124 VAL A N 1
ATOM 976 C CA . VAL A 1 124 ? -11.771 -2.076 -4.422 1.00 94.75 124 VAL A CA 1
ATOM 977 C C . VAL A 1 124 ? -10.899 -1.913 -3.186 1.00 94.75 124 VAL A C 1
ATOM 979 O O . VAL A 1 124 ? -10.621 -2.879 -2.474 1.00 94.75 124 VAL A O 1
ATOM 982 N N . PHE A 1 125 ? -10.482 -0.681 -2.901 1.00 95.94 125 PHE A N 1
ATOM 983 C CA . PHE A 1 125 ? -9.702 -0.374 -1.704 1.00 95.94 125 PHE A CA 1
ATOM 984 C C . PHE A 1 125 ? -10.605 -0.317 -0.466 1.00 95.94 125 PHE A C 1
ATOM 986 O O . PHE A 1 125 ? -11.467 0.558 -0.358 1.00 95.94 125 PHE A O 1
ATOM 993 N N . GLN A 1 126 ? -10.398 -1.234 0.483 1.00 95.44 126 GLN A N 1
ATOM 994 C CA . GLN A 1 126 ? -11.156 -1.255 1.741 1.00 95.44 126 GLN A CA 1
ATOM 995 C C . GLN A 1 126 ? -10.426 -0.593 2.903 1.00 95.44 126 GLN A C 1
ATOM 997 O O . GLN A 1 126 ? -11.070 -0.052 3.796 1.00 95.44 126 GLN A O 1
ATOM 1002 N N . ALA A 1 127 ? -9.099 -0.570 2.867 1.00 96.81 127 ALA A N 1
ATOM 1003 C CA . ALA A 1 127 ? -8.299 0.194 3.807 1.00 96.81 127 ALA A CA 1
ATOM 1004 C C . ALA A 1 127 ? -6.985 0.633 3.155 1.00 96.81 127 ALA A C 1
ATOM 1006 O O . ALA A 1 127 ? -6.462 -0.031 2.256 1.00 96.81 127 ALA A O 1
ATOM 1007 N N . ALA A 1 128 ? -6.444 1.750 3.625 1.00 97.62 128 ALA A N 1
ATOM 1008 C CA . ALA A 1 128 ? -5.165 2.279 3.194 1.00 97.62 128 ALA A CA 1
ATOM 1009 C C . ALA A 1 128 ? -4.363 2.768 4.402 1.00 97.62 128 ALA A C 1
ATOM 1011 O O . ALA A 1 128 ? -4.832 3.589 5.189 1.00 97.62 128 ALA A O 1
ATOM 1012 N N . TYR A 1 129 ? -3.142 2.265 4.533 1.00 97.62 129 TYR A N 1
ATOM 1013 C CA . TYR A 1 129 ? -2.221 2.567 5.618 1.00 97.62 129 TYR A CA 1
ATOM 1014 C C . TYR A 1 129 ? -1.071 3.416 5.100 1.00 97.62 129 TYR A C 1
ATOM 1016 O O . TYR A 1 129 ? -0.498 3.138 4.040 1.00 97.62 129 TYR A O 1
ATOM 1024 N N . GLY A 1 130 ? -0.702 4.462 5.831 1.00 95.56 130 GLY A N 1
ATOM 1025 C CA . GLY A 1 130 ? 0.376 5.331 5.386 1.00 95.56 130 GLY A CA 1
ATOM 1026 C C . GLY A 1 130 ? 0.907 6.311 6.413 1.00 95.56 130 GLY A C 1
ATOM 1027 O O . GLY A 1 130 ? 0.669 6.213 7.615 1.00 95.56 130 GLY A O 1
ATOM 1028 N N . SER A 1 131 ? 1.678 7.260 5.899 1.00 92.50 131 SER A N 1
ATOM 1029 C CA . SER A 1 131 ? 2.166 8.422 6.635 1.00 92.50 131 SER A CA 1
ATOM 1030 C C . SER A 1 131 ? 1.304 9.648 6.329 1.00 92.50 131 SER A C 1
ATOM 1032 O O . SER A 1 131 ? 0.490 9.634 5.406 1.00 92.50 131 SER A O 1
ATOM 1034 N N . ALA A 1 132 ? 1.532 10.761 7.031 1.00 92.81 132 ALA A N 1
ATOM 1035 C CA . ALA A 1 132 ? 0.818 12.016 6.775 1.00 92.81 132 ALA A CA 1
ATOM 1036 C C . ALA A 1 132 ? 0.868 12.475 5.299 1.00 92.81 132 ALA A C 1
ATOM 1038 O O . ALA A 1 132 ? -0.047 13.151 4.836 1.00 92.81 132 ALA A O 1
ATOM 1039 N N . LYS A 1 133 ? 1.912 12.085 4.551 1.00 92.00 133 LYS A N 1
ATOM 1040 C CA . LYS A 1 133 ? 2.081 12.410 3.126 1.00 92.00 133 LYS A CA 1
ATOM 1041 C C . LYS A 1 133 ? 1.110 11.657 2.214 1.00 92.00 133 LYS A C 1
ATOM 1043 O O . LYS A 1 133 ? 0.798 12.142 1.133 1.00 92.00 133 LYS A O 1
ATOM 1048 N N . ASP A 1 134 ? 0.646 10.483 2.638 1.00 94.44 134 ASP A N 1
ATOM 1049 C CA . ASP A 1 134 ? -0.193 9.603 1.822 1.00 94.44 134 ASP A CA 1
ATOM 1050 C C . ASP A 1 134 ? -1.697 9.943 1.958 1.00 94.44 134 ASP A C 1
ATOM 1052 O O . ASP A 1 134 ? -2.504 9.490 1.153 1.00 94.44 134 ASP A O 1
ATOM 1056 N N . ILE A 1 135 ? -2.090 10.797 2.917 1.00 95.44 135 ILE A N 1
ATOM 1057 C CA . ILE A 1 135 ? -3.501 11.159 3.175 1.00 95.44 135 ILE A CA 1
ATOM 1058 C C . ILE A 1 135 ? -4.177 11.727 1.926 1.00 95.44 135 ILE A C 1
ATOM 1060 O O . ILE A 1 135 ? -5.248 11.266 1.542 1.00 95.44 135 ILE A O 1
ATOM 1064 N N . ALA A 1 136 ? -3.544 12.706 1.274 1.00 94.88 136 ALA A N 1
ATOM 1065 C CA . ALA A 1 136 ? -4.101 13.337 0.079 1.00 94.88 136 ALA A CA 1
ATOM 1066 C C . ALA A 1 136 ? -4.217 12.351 -1.094 1.00 94.88 136 ALA A C 1
ATOM 1068 O O . ALA A 1 136 ? -5.164 12.433 -1.871 1.00 94.88 136 ALA A O 1
ATOM 1069 N N . VAL A 1 137 ? -3.282 11.397 -1.196 1.00 95.81 137 VAL A N 1
ATOM 1070 C CA . VAL A 1 137 ? -3.316 10.337 -2.211 1.00 95.81 137 VAL A CA 1
ATOM 1071 C C . VAL A 1 137 ? -4.552 9.467 -2.011 1.00 95.81 137 VAL A C 1
ATOM 1073 O O . VAL A 1 137 ? -5.313 9.261 -2.949 1.00 95.81 137 VAL A O 1
ATOM 1076 N N . TYR A 1 138 ? -4.782 9.000 -0.784 1.00 97.12 138 TYR A N 1
ATOM 1077 C CA . TYR A 1 138 ? -5.906 8.121 -0.472 1.00 97.12 138 TYR A CA 1
ATOM 1078 C C . TYR A 1 138 ? -7.257 8.839 -0.549 1.00 97.12 138 TYR A C 1
ATOM 1080 O O . TYR A 1 138 ? -8.201 8.306 -1.131 1.00 97.12 138 TYR A O 1
ATOM 1088 N N . ALA A 1 139 ? -7.343 10.075 -0.056 1.00 95.56 139 ALA A N 1
ATOM 1089 C CA . ALA A 1 139 ? -8.552 10.886 -0.171 1.00 95.56 139 ALA A CA 1
ATOM 1090 C C . ALA A 1 139 ? -8.937 11.136 -1.643 1.00 95.56 139 ALA A C 1
ATOM 1092 O O . ALA A 1 139 ? -10.108 11.040 -2.002 1.00 95.56 139 ALA A O 1
ATOM 1093 N N . ALA A 1 140 ? -7.958 11.366 -2.528 1.00 94.69 140 ALA A N 1
ATOM 1094 C CA . ALA A 1 140 ? -8.186 11.550 -3.965 1.00 94.69 140 ALA A CA 1
ATOM 1095 C C . ALA A 1 140 ? -8.620 10.271 -4.717 1.00 94.69 140 ALA A C 1
ATOM 1097 O O . ALA A 1 140 ? -8.944 10.348 -5.906 1.00 94.69 140 ALA A O 1
ATOM 1098 N N . LEU A 1 141 ? -8.605 9.110 -4.050 1.00 95.06 141 LEU A N 1
ATOM 1099 C CA . LEU A 1 141 ? -9.163 7.839 -4.535 1.00 95.06 141 LEU A CA 1
ATOM 1100 C C . LEU A 1 141 ? -10.584 7.584 -3.998 1.00 95.06 141 LEU A C 1
ATOM 1102 O O . LEU A 1 141 ? -11.166 6.535 -4.272 1.00 95.06 141 LEU A O 1
ATOM 1106 N N . GLY A 1 142 ? -11.137 8.518 -3.215 1.00 95.06 142 GLY A N 1
ATOM 1107 C CA . GLY A 1 142 ? -12.469 8.406 -2.617 1.00 95.06 142 GLY A CA 1
ATOM 1108 C C . GLY A 1 142 ? -12.524 7.570 -1.335 1.00 95.06 142 GLY A C 1
ATOM 1109 O O . GLY A 1 142 ? -13.612 7.196 -0.903 1.00 95.06 142 GLY A O 1
ATOM 1110 N N . LEU A 1 143 ? -11.380 7.258 -0.714 1.00 96.00 143 LEU A N 1
ATOM 1111 C CA . LEU A 1 143 ? -11.360 6.589 0.589 1.00 96.00 143 LEU A CA 1
ATOM 1112 C C . LEU A 1 143 ? -11.852 7.547 1.682 1.00 96.00 143 LEU A C 1
ATOM 1114 O O . LEU A 1 143 ? -11.420 8.698 1.759 1.00 96.00 143 LEU A O 1
ATOM 1118 N N . THR A 1 144 ? -12.743 7.057 2.544 1.00 95.25 144 THR A N 1
ATOM 1119 C CA . THR A 1 144 ? -13.254 7.819 3.688 1.00 95.25 144 THR A CA 1
ATOM 1120 C C . THR A 1 144 ? -12.274 7.778 4.861 1.00 95.25 144 THR A C 1
ATOM 1122 O O . THR A 1 144 ? -11.362 6.946 4.907 1.00 95.25 144 THR A O 1
ATOM 1125 N N . LYS A 1 145 ? -12.476 8.657 5.848 1.00 94.38 145 LYS A N 1
ATOM 1126 C CA . LYS A 1 145 ? -11.632 8.755 7.049 1.00 94.38 145 LYS A CA 1
ATOM 1127 C C . LYS A 1 145 ? -11.487 7.414 7.782 1.00 94.38 145 LYS A C 1
ATOM 1129 O O . LYS A 1 145 ? -10.411 7.103 8.290 1.00 94.38 145 LYS A O 1
ATOM 1134 N N . GLU A 1 146 ? -12.551 6.619 7.816 1.00 93.88 146 GLU A N 1
ATOM 1135 C CA . GLU A 1 146 ? -12.626 5.327 8.509 1.00 93.88 146 GLU A CA 1
ATOM 1136 C C . GLU A 1 146 ? -11.788 4.244 7.814 1.00 93.88 146 GLU A C 1
ATOM 1138 O O . GLU A 1 146 ? -11.488 3.216 8.413 1.00 93.88 146 GLU A O 1
ATOM 1143 N N . LYS A 1 147 ? -11.402 4.472 6.552 1.00 95.81 147 LYS A N 1
ATOM 1144 C CA . LYS A 1 147 ? -10.586 3.557 5.743 1.00 95.81 147 LYS A CA 1
ATOM 1145 C C . LYS A 1 147 ? -9.139 4.019 5.591 1.00 95.81 147 LYS A C 1
ATOM 1147 O O . LYS A 1 147 ? -8.322 3.273 5.055 1.00 95.81 147 LYS A O 1
ATOM 1152 N N . ILE A 1 148 ? -8.809 5.234 6.030 1.00 97.19 148 ILE A N 1
ATOM 1153 C CA . ILE A 1 148 ? -7.461 5.800 5.933 1.00 97.19 148 ILE A CA 1
ATOM 1154 C C . ILE A 1 148 ? -6.813 5.783 7.316 1.00 97.19 148 ILE A C 1
ATOM 1156 O O . ILE A 1 148 ? -7.208 6.541 8.197 1.00 97.19 148 ILE A O 1
ATOM 1160 N N . PHE A 1 149 ? -5.777 4.966 7.489 1.00 96.75 149 PHE A N 1
ATOM 1161 C CA . PHE A 1 149 ? -5.057 4.805 8.751 1.00 96.75 149 PHE A CA 1
ATOM 1162 C C . PHE A 1 149 ? -3.643 5.360 8.652 1.00 96.75 149 PHE A C 1
ATOM 1164 O O . PHE A 1 149 ? -2.854 4.956 7.794 1.00 96.75 149 PHE A O 1
ATOM 1171 N N . ILE A 1 150 ? -3.302 6.289 9.540 1.00 96.00 150 ILE A N 1
ATOM 1172 C CA . ILE A 1 150 ? -2.046 7.032 9.454 1.00 96.00 150 ILE A CA 1
ATOM 1173 C C . ILE A 1 150 ? -1.249 6.892 10.733 1.00 96.00 150 ILE A C 1
ATOM 1175 O O . ILE A 1 150 ? -1.760 7.126 11.825 1.00 96.00 150 ILE A O 1
ATOM 1179 N N . VAL A 1 151 ? 0.031 6.567 10.584 1.00 91.62 151 VAL A N 1
ATOM 1180 C CA . VAL A 1 151 ? 0.965 6.439 11.703 1.00 91.62 151 VAL A CA 1
ATOM 1181 C C . VAL A 1 151 ? 1.922 7.628 11.742 1.00 91.62 151 VAL A C 1
ATOM 1183 O O . VAL A 1 151 ? 2.359 8.146 10.712 1.00 91.62 151 VAL A O 1
ATOM 1186 N N . GLY A 1 152 ? 2.297 8.032 12.955 1.00 86.06 152 GLY A N 1
ATOM 1187 C CA . GLY A 1 152 ? 3.259 9.102 13.201 1.00 86.06 152 GLY A CA 1
ATOM 1188 C C . GLY A 1 152 ? 2.606 10.469 13.397 1.00 86.06 152 GLY A C 1
ATOM 1189 O O . GLY A 1 152 ? 1.412 10.584 13.655 1.00 86.06 152 GLY A O 1
ATOM 1190 N N . LYS A 1 153 ? 3.417 11.529 13.320 1.00 84.94 153 LYS A N 1
ATOM 1191 C CA . LYS A 1 153 ? 2.951 12.899 13.569 1.00 84.94 153 LYS A CA 1
ATOM 1192 C C . LYS A 1 153 ? 2.111 13.394 12.392 1.00 84.94 153 LYS A C 1
ATOM 1194 O O . LYS A 1 153 ? 2.616 13.517 11.277 1.00 84.94 153 LYS A O 1
ATOM 1199 N N . VAL A 1 154 ? 0.851 13.724 12.661 1.00 86.94 154 VAL A N 1
ATOM 1200 C CA . VAL A 1 154 ? -0.095 14.272 11.682 1.00 86.94 154 VAL A CA 1
ATOM 1201 C C . VAL A 1 154 ? -0.491 15.683 12.111 1.00 86.94 154 VAL A C 1
ATOM 1203 O O . VAL A 1 154 ? -0.709 15.948 13.290 1.00 86.94 154 VAL A O 1
ATOM 1206 N N . SER A 1 155 ? -0.580 16.615 11.162 1.00 88.19 155 SER A N 1
ATOM 1207 C CA . SER A 1 155 ? -1.090 17.963 11.444 1.00 88.19 155 SER A CA 1
ATOM 1208 C C . SER A 1 155 ? -2.595 17.925 11.731 1.00 88.19 155 SER A C 1
ATOM 1210 O O . SER A 1 155 ? -3.331 17.164 11.097 1.00 88.19 155 SER A O 1
ATOM 1212 N N . LYS A 1 156 ? -3.077 18.792 12.632 1.00 86.44 156 LYS A N 1
ATOM 1213 C CA . LYS A 1 156 ? -4.503 18.910 12.997 1.00 86.44 156 LYS A CA 1
ATOM 1214 C C . LYS A 1 156 ? -5.422 19.039 11.774 1.00 86.44 156 LYS A C 1
ATOM 1216 O O . LYS A 1 156 ? -6.481 18.426 11.751 1.00 86.44 156 LYS A O 1
ATOM 1221 N N . LYS A 1 157 ? -4.967 19.723 10.713 1.00 86.19 157 LYS A N 1
ATOM 1222 C CA . LYS A 1 157 ? -5.711 19.887 9.447 1.00 86.19 157 LYS A CA 1
ATOM 1223 C C . LYS A 1 157 ? -6.128 18.559 8.798 1.00 86.19 157 LYS A C 1
ATOM 1225 O O . LYS A 1 157 ? -7.139 18.514 8.113 1.00 86.19 157 LYS A O 1
ATOM 1230 N N . HIS A 1 158 ? -5.358 17.490 8.993 1.00 87.88 158 HIS A N 1
ATOM 1231 C CA . HIS A 1 158 ? -5.591 16.212 8.316 1.00 87.88 158 HIS A CA 1
ATOM 1232 C C . HIS A 1 158 ? -6.377 15.195 9.161 1.00 87.88 158 HIS A C 1
ATOM 1234 O O . HIS A 1 158 ? -6.720 14.131 8.655 1.00 87.88 158 HIS A O 1
ATOM 1240 N N . HIS A 1 159 ? -6.708 15.510 10.420 1.00 88.25 159 HIS A N 1
ATOM 1241 C CA . HIS A 1 159 ? -7.438 14.594 11.314 1.00 88.25 159 HIS A CA 1
ATOM 1242 C C . HIS A 1 159 ? -8.900 14.368 10.894 1.00 88.25 159 HIS A C 1
ATOM 1244 O O . HIS A 1 159 ? -9.526 13.385 11.289 1.00 88.25 159 HIS A O 1
ATOM 1250 N N . SER A 1 160 ? -9.464 15.275 10.095 1.00 92.06 160 SER A N 1
ATOM 1251 C CA . SER A 1 160 ? -10.792 15.104 9.500 1.00 92.06 160 SER A CA 1
ATOM 1252 C C . SER A 1 160 ? -10.792 14.140 8.311 1.00 92.06 160 SER A C 1
ATOM 1254 O O . SER A 1 160 ? -11.850 13.642 7.952 1.00 92.06 160 SER A O 1
ATOM 1256 N N . MET A 1 161 ? -9.629 13.856 7.717 1.00 93.19 161 MET A N 1
ATOM 1257 C CA . MET A 1 161 ? -9.504 13.043 6.500 1.00 93.19 161 MET A CA 1
ATOM 1258 C C . MET A 1 161 ? -8.950 11.640 6.758 1.00 93.19 161 MET A C 1
ATOM 1260 O O . MET A 1 161 ? -8.961 10.810 5.858 1.00 93.19 161 MET A O 1
ATOM 1264 N N . ALA A 1 162 ? -8.434 11.372 7.957 1.00 95.94 162 ALA A N 1
ATOM 1265 C CA . ALA A 1 162 ? -7.819 10.096 8.293 1.00 95.94 162 ALA A CA 1
ATOM 1266 C C . ALA A 1 162 ? -7.954 9.754 9.781 1.00 95.94 162 ALA A C 1
ATOM 1268 O O . ALA A 1 162 ? -8.058 10.635 10.638 1.00 95.94 162 ALA A O 1
ATOM 1269 N N . THR A 1 163 ? -7.898 8.463 10.080 1.00 95.50 163 THR A N 1
ATOM 1270 C CA . THR A 1 163 ? -7.792 7.913 11.429 1.00 95.50 163 THR A CA 1
ATOM 1271 C C . THR A 1 163 ? -6.316 7.819 11.813 1.00 95.50 163 THR A C 1
ATOM 1273 O O . THR A 1 163 ? -5.536 7.105 11.181 1.00 95.50 163 THR A O 1
ATOM 1276 N N . VAL A 1 164 ? -5.901 8.577 12.829 1.00 95.19 164 VAL A N 1
ATOM 1277 C CA . VAL A 1 164 ? -4.506 8.600 13.295 1.00 95.19 164 VAL A CA 1
ATOM 1278 C C . VAL A 1 164 ? -4.306 7.512 14.345 1.00 95.19 164 VAL A C 1
ATOM 1280 O O . VAL A 1 164 ? -4.983 7.510 15.368 1.00 95.19 164 VAL A O 1
ATOM 1283 N N . LEU A 1 165 ? -3.354 6.611 14.113 1.00 94.69 165 LEU A N 1
ATOM 1284 C CA . LEU A 1 165 ? -3.003 5.529 15.033 1.00 94.69 165 LEU A CA 1
ATOM 1285 C C . LEU A 1 165 ? -1.971 6.030 16.055 1.00 94.69 165 LEU A C 1
ATOM 1287 O O . LEU A 1 165 ? -0.771 5.781 15.903 1.00 94.69 165 LEU A O 1
ATOM 1291 N N . SER A 1 166 ? -2.420 6.782 17.067 1.00 90.94 166 SER A N 1
ATOM 1292 C CA . SER A 1 166 ? -1.538 7.369 18.093 1.00 90.94 166 SER A CA 1
ATOM 1293 C C . SER A 1 166 ? -0.798 6.304 18.906 1.00 90.94 166 SER A C 1
ATOM 1295 O O . SER A 1 166 ? 0.415 6.405 19.076 1.00 90.94 166 SER A O 1
ATOM 1297 N N . GLU A 1 167 ? -1.507 5.240 19.288 1.00 91.44 167 GLU A N 1
ATOM 1298 C CA . GLU A 1 167 ? -0.981 4.100 20.055 1.00 91.44 167 GLU A CA 1
ATOM 1299 C C . GLU A 1 167 ? -0.263 3.060 19.168 1.00 91.44 167 GLU A C 1
ATOM 1301 O O . GLU A 1 167 ? 0.210 2.020 19.629 1.00 91.44 167 GLU A O 1
ATOM 1306 N N . GLY A 1 168 ? -0.156 3.338 17.865 1.00 91.88 168 GLY A N 1
ATOM 1307 C CA . GLY A 1 168 ? 0.529 2.495 16.892 1.00 91.88 168 GLY A CA 1
ATOM 1308 C C . GLY A 1 168 ? -0.253 1.251 16.454 1.00 91.88 168 GLY A C 1
ATOM 1309 O O . GLY A 1 168 ? -1.439 1.077 16.727 1.00 91.88 168 GLY A O 1
ATOM 1310 N N . TYR A 1 169 ? 0.435 0.374 15.717 1.00 95.44 169 TYR A N 1
ATOM 1311 C CA . TYR A 1 169 ? -0.191 -0.776 15.058 1.00 95.44 169 TYR A CA 1
ATOM 1312 C C . TYR A 1 169 ? -0.657 -1.871 16.019 1.00 95.44 169 TYR A C 1
ATOM 1314 O O . TYR A 1 169 ? -1.625 -2.554 15.711 1.00 95.44 169 TYR A O 1
ATOM 1322 N N . ALA A 1 170 ? 0.008 -2.057 17.162 1.00 94.06 170 ALA A N 1
ATOM 1323 C CA . ALA A 1 170 ? -0.359 -3.102 18.119 1.00 94.06 170 ALA A CA 1
ATOM 1324 C C . ALA A 1 170 ? -1.727 -2.834 18.773 1.00 94.06 170 ALA A C 1
ATOM 1326 O O . ALA A 1 170 ? -2.552 -3.743 18.855 1.00 94.06 170 ALA A O 1
ATOM 1327 N N . SER A 1 171 ? -1.991 -1.584 19.175 1.00 94.94 171 SER A N 1
ATOM 1328 C CA . SER A 1 171 ? -3.319 -1.188 19.660 1.00 94.94 171 SER A CA 1
ATOM 1329 C C . SER A 1 171 ? -4.357 -1.329 18.552 1.00 94.94 171 SER A C 1
ATOM 1331 O O . SER A 1 171 ? -5.359 -2.009 18.737 1.00 94.94 171 SER A O 1
ATOM 1333 N N . HIS A 1 172 ? -4.055 -0.792 17.365 1.00 95.50 172 HIS A N 1
ATOM 1334 C CA . HIS A 1 172 ? -4.949 -0.868 16.207 1.00 95.50 172 HIS A CA 1
ATOM 1335 C C . HIS A 1 172 ? -5.306 -2.308 15.814 1.00 95.50 172 HIS A C 1
ATOM 1337 O O . HIS A 1 172 ? -6.426 -2.591 15.408 1.00 95.50 172 HIS A O 1
ATOM 1343 N N . LEU A 1 173 ? -4.370 -3.252 15.944 1.00 95.44 173 LEU A N 1
ATOM 1344 C CA . LEU A 1 173 ? -4.641 -4.666 15.694 1.00 95.44 173 LEU A CA 1
ATOM 1345 C C . LEU A 1 173 ? -5.655 -5.245 16.686 1.00 95.44 173 LEU A C 1
ATOM 1347 O O . LEU A 1 173 ? -6.480 -6.068 16.293 1.00 95.44 173 LEU A O 1
ATOM 1351 N N . SER A 1 174 ? -5.584 -4.840 17.954 1.00 94.44 174 SER A N 1
ATOM 1352 C CA . SER A 1 174 ? -6.569 -5.240 18.964 1.00 94.44 174 SER A CA 1
ATOM 1353 C C . SER A 1 174 ? -7.956 -4.716 18.594 1.00 94.44 174 SER A C 1
ATOM 1355 O O . SER A 1 174 ? -8.922 -5.476 18.649 1.00 94.44 174 SER A O 1
ATOM 1357 N N . ASP A 1 175 ? -8.033 -3.473 18.109 1.00 93.19 175 ASP A N 1
ATOM 1358 C CA . ASP A 1 175 ? -9.278 -2.867 17.629 1.00 93.19 175 ASP A CA 1
ATOM 1359 C C . ASP A 1 175 ? -9.824 -3.615 16.404 1.00 93.19 175 ASP A C 1
ATOM 1361 O O . ASP A 1 175 ? -10.994 -3.992 16.385 1.00 93.19 175 ASP A O 1
ATOM 1365 N N . LEU A 1 176 ? -8.971 -3.943 15.423 1.00 93.44 176 LEU A N 1
ATOM 1366 C CA . LEU A 1 176 ? -9.346 -4.750 14.252 1.00 93.44 176 LEU A CA 1
ATOM 1367 C C . LEU A 1 176 ? -9.891 -6.129 14.630 1.00 93.44 176 LEU A C 1
ATOM 1369 O O . LEU A 1 176 ? -10.805 -6.629 13.982 1.00 93.44 176 LEU A O 1
ATOM 1373 N N . LYS A 1 177 ? -9.345 -6.755 15.671 1.00 91.62 177 LYS A N 1
ATOM 1374 C CA . LYS A 1 177 ? -9.805 -8.066 16.149 1.00 91.62 177 LYS A CA 1
ATOM 1375 C C . LYS A 1 177 ? -11.038 -7.982 17.047 1.00 91.62 177 LYS A C 1
ATOM 1377 O O . LYS A 1 177 ? -11.609 -9.026 17.365 1.00 91.62 177 LYS A O 1
ATOM 1382 N N . SER A 1 178 ? -11.439 -6.783 17.467 1.00 89.94 178 SER A N 1
ATOM 1383 C CA . SER A 1 178 ? -12.582 -6.612 18.355 1.00 89.94 178 SER A CA 1
ATOM 1384 C C . SER A 1 178 ? -13.891 -7.020 17.656 1.00 89.94 178 SER A C 1
ATOM 1386 O O . SER A 1 178 ? -14.124 -6.666 16.491 1.00 89.94 178 SER A O 1
ATOM 1388 N N . PRO A 1 179 ? -14.773 -7.777 18.336 1.00 77.06 179 PRO A N 1
ATOM 1389 C CA . PRO A 1 179 ? -16.086 -8.107 17.796 1.00 77.06 179 PRO A CA 1
ATOM 1390 C C . PRO A 1 179 ? -16.880 -6.829 17.500 1.00 77.06 179 PRO A C 1
ATOM 1392 O O . PRO A 1 179 ? -17.060 -5.989 18.377 1.00 77.06 179 PRO A O 1
ATOM 1395 N N . GLY A 1 180 ? -17.374 -6.690 16.268 1.00 72.00 180 GLY A N 1
ATOM 1396 C CA . GLY A 1 180 ? -18.197 -5.548 15.850 1.00 72.00 180 GLY A CA 1
ATOM 1397 C C . GLY A 1 180 ? -17.473 -4.482 15.025 1.00 72.00 180 GLY A C 1
ATOM 1398 O O . GLY A 1 180 ? -18.137 -3.595 14.486 1.00 72.00 180 GLY A O 1
ATOM 1399 N N . MET A 1 181 ? -16.152 -4.576 14.828 1.00 78.31 181 MET A N 1
ATOM 1400 C CA . MET A 1 181 ? -15.468 -3.696 13.877 1.00 78.31 181 MET A CA 1
ATOM 1401 C C . MET A 1 181 ? -15.818 -4.088 12.432 1.00 78.31 181 MET A C 1
ATOM 1403 O O . MET A 1 181 ? -15.206 -4.974 11.839 1.00 78.31 181 MET A O 1
ATOM 1407 N N . ALA A 1 182 ? -16.791 -3.388 11.840 1.00 74.12 182 ALA A N 1
ATOM 1408 C CA . ALA A 1 182 ? -17.348 -3.692 10.516 1.00 74.12 182 ALA A CA 1
ATOM 1409 C C . ALA A 1 182 ? -16.313 -3.730 9.374 1.00 74.12 182 ALA A C 1
ATOM 1411 O O . ALA A 1 182 ? -16.534 -4.388 8.357 1.00 74.12 182 ALA A O 1
ATOM 1412 N N . LEU A 1 183 ? -15.183 -3.031 9.535 1.00 81.00 183 LEU A N 1
ATOM 1413 C CA . LEU A 1 183 ? -14.111 -3.011 8.543 1.00 81.00 183 LEU A CA 1
ATOM 1414 C C . LEU A 1 183 ? -13.320 -4.328 8.505 1.00 81.00 183 LEU A C 1
ATOM 1416 O O . LEU A 1 183 ? -12.843 -4.725 7.446 1.00 81.00 183 LEU A O 1
ATOM 1420 N N . SER A 1 184 ? -13.186 -5.010 9.645 1.00 84.88 184 SER A N 1
ATOM 1421 C CA . SER A 1 184 ? -12.399 -6.235 9.785 1.00 84.88 184 SER A CA 1
ATOM 1422 C C . SER A 1 184 ? -13.274 -7.472 9.574 1.00 84.88 184 SER A C 1
ATOM 1424 O O . SER A 1 184 ? -13.530 -8.259 10.486 1.00 84.88 184 SER A O 1
ATOM 1426 N N . ARG A 1 185 ? -13.750 -7.629 8.339 1.00 91.56 185 ARG A N 1
ATOM 1427 C CA . ARG A 1 185 ? -14.526 -8.792 7.894 1.00 91.56 185 ARG A CA 1
ATOM 1428 C C . ARG A 1 185 ? -13.742 -9.613 6.871 1.00 91.56 185 ARG A C 1
ATOM 1430 O O . ARG A 1 185 ? -12.815 -9.081 6.273 1.00 91.56 185 ARG A O 1
ATOM 1437 N N . PRO A 1 186 ? -14.115 -10.873 6.602 1.00 90.25 186 PRO A N 1
ATOM 1438 C CA . PRO A 1 186 ? -13.572 -11.592 5.456 1.00 90.25 186 PRO A CA 1
ATOM 1439 C C . PRO A 1 186 ? -13.794 -10.809 4.154 1.00 90.25 186 PRO A C 1
ATOM 1441 O O . PRO A 1 186 ? -14.851 -10.190 3.958 1.00 90.25 186 PRO A O 1
ATOM 1444 N N . ALA A 1 187 ? -12.795 -10.833 3.274 1.00 88.88 187 ALA A N 1
ATOM 1445 C CA . ALA A 1 187 ? -12.871 -10.216 1.963 1.00 88.88 187 ALA A CA 1
ATOM 1446 C C . ALA A 1 187 ? -14.010 -10.852 1.158 1.00 88.88 187 ALA A C 1
ATOM 1448 O O . ALA A 1 187 ? -14.151 -12.074 1.083 1.00 88.88 187 ALA A O 1
ATOM 1449 N N . GLN A 1 188 ? -14.836 -10.004 0.560 1.00 83.00 188 GLN A N 1
ATOM 1450 C CA . GLN A 1 188 ? -15.958 -10.402 -0.275 1.00 83.00 188 GLN A CA 1
ATOM 1451 C C . GLN A 1 188 ? -15.515 -10.268 -1.726 1.00 83.00 188 GLN A C 1
ATOM 1453 O O . GLN A 1 188 ? -15.237 -9.173 -2.203 1.00 83.00 188 GLN A O 1
ATOM 1458 N N . GLY A 1 189 ? -15.386 -11.389 -2.428 1.00 68.50 189 GLY A N 1
ATOM 1459 C CA . GLY A 1 189 ? -14.848 -11.382 -3.780 1.00 68.50 189 GLY A CA 1
ATOM 1460 C C . GLY A 1 189 ? -14.621 -12.779 -4.332 1.00 68.50 189 GLY A C 1
ATOM 1461 O O . GLY A 1 189 ? -14.933 -13.789 -3.701 1.00 68.50 189 GLY A O 1
ATOM 1462 N N . ASN A 1 190 ? -14.093 -12.839 -5.550 1.00 58.31 190 ASN A N 1
ATOM 1463 C CA . ASN A 1 190 ? -13.968 -14.088 -6.285 1.00 58.31 190 ASN A CA 1
ATOM 1464 C C . ASN A 1 190 ? -12.871 -14.974 -5.657 1.00 58.31 190 ASN A C 1
ATOM 1466 O O . ASN A 1 190 ? -11.680 -14.691 -5.790 1.00 58.31 190 ASN A O 1
ATOM 1470 N N . ALA A 1 191 ? -13.269 -16.073 -5.004 1.00 53.47 191 ALA A N 1
ATOM 1471 C CA . ALA A 1 191 ? -12.414 -16.996 -4.235 1.00 53.47 191 ALA A CA 1
ATOM 1472 C C . ALA A 1 191 ? -11.313 -17.721 -5.047 1.00 53.47 191 ALA A C 1
ATOM 1474 O O . ALA A 1 191 ? -10.606 -18.581 -4.527 1.00 53.47 191 ALA A O 1
ATOM 1475 N N . ARG A 1 192 ? -11.156 -17.390 -6.333 1.00 52.56 192 ARG A N 1
ATOM 1476 C CA . ARG A 1 192 ? -10.172 -17.979 -7.254 1.00 52.56 192 ARG A CA 1
ATOM 1477 C C . ARG A 1 192 ? -8.806 -17.297 -7.217 1.00 52.56 192 ARG A C 1
ATOM 1479 O O . ARG A 1 192 ? -7.907 -17.703 -7.951 1.00 52.56 192 ARG A O 1
ATOM 1486 N N . MET A 1 193 ? -8.630 -16.262 -6.399 1.00 59.12 193 MET A N 1
ATOM 1487 C CA . MET A 1 193 ? -7.336 -15.605 -6.269 1.00 59.12 193 MET A CA 1
ATOM 1488 C C . MET A 1 193 ? -6.362 -16.517 -5.504 1.00 59.12 193 MET A C 1
ATOM 1490 O O . MET A 1 193 ? -6.330 -16.545 -4.277 1.00 59.12 193 MET A O 1
ATOM 1494 N N . VAL A 1 194 ? -5.543 -17.278 -6.235 1.00 55.38 194 VAL A N 1
ATOM 1495 C CA . VAL A 1 194 ? -4.475 -18.099 -5.646 1.00 55.38 194 VAL A CA 1
ATOM 1496 C C . VAL A 1 194 ? -3.288 -17.193 -5.320 1.00 55.38 194 VAL A C 1
ATOM 1498 O O . VAL A 1 194 ? -2.336 -17.076 -6.096 1.00 55.38 194 VAL A O 1
ATOM 1501 N N . LEU A 1 195 ? -3.329 -16.503 -4.182 1.00 60.62 195 LEU A N 1
ATOM 1502 C CA . LEU A 1 195 ? -2.133 -15.897 -3.591 1.00 60.62 195 LEU A CA 1
ATOM 1503 C C . LEU A 1 195 ? -1.482 -16.928 -2.671 1.00 60.62 195 LEU A C 1
ATOM 1505 O O . LEU A 1 195 ? -2.145 -17.512 -1.818 1.00 60.62 195 LEU A O 1
ATOM 1509 N N . SER A 1 196 ? -0.182 -17.172 -2.853 1.00 55.94 196 SER A N 1
ATOM 1510 C CA . SER A 1 196 ? 0.561 -18.004 -1.905 1.00 55.94 196 SER A CA 1
ATOM 1511 C C . SER A 1 196 ? 0.512 -17.317 -0.540 1.00 55.94 196 SER A C 1
ATOM 1513 O O . SER A 1 196 ? 0.932 -16.164 -0.430 1.00 55.94 196 SER A O 1
ATOM 1515 N N . ARG A 1 197 ? -0.009 -18.007 0.482 1.00 60.16 197 ARG A N 1
ATOM 1516 C CA . ARG A 1 197 ? -0.046 -17.554 1.885 1.00 60.16 197 ARG A CA 1
ATOM 1517 C C . ARG A 1 197 ? 1.348 -17.647 2.528 1.00 60.16 197 ARG A C 1
ATOM 1519 O O . ARG A 1 197 ? 1.533 -18.308 3.543 1.00 60.16 197 ARG A O 1
ATOM 1526 N N . GLY A 1 198 ? 2.347 -17.058 1.877 1.00 59.03 198 GLY A N 1
ATOM 1527 C CA . GLY A 1 198 ? 3.745 -17.043 2.306 1.00 59.03 198 GLY A CA 1
ATOM 1528 C C . GLY A 1 198 ? 4.242 -15.633 2.618 1.00 59.03 198 GLY A C 1
ATOM 1529 O O . GLY A 1 198 ? 3.510 -14.655 2.467 1.00 59.03 198 GLY A O 1
ATOM 1530 N N . CYS A 1 199 ? 5.498 -15.533 3.043 1.00 60.31 199 CYS A N 1
ATOM 1531 C CA . CYS A 1 199 ? 6.269 -14.291 3.082 1.00 60.31 199 CYS A CA 1
ATOM 1532 C C . CYS A 1 199 ? 7.102 -14.134 1.797 1.00 60.31 199 CYS A C 1
ATOM 1534 O O . CYS A 1 199 ? 7.214 -15.068 0.998 1.00 60.31 199 CYS A O 1
ATOM 1536 N N . PHE A 1 200 ? 7.682 -12.951 1.583 1.00 64.50 200 PHE A N 1
ATOM 1537 C CA . PHE A 1 200 ? 8.659 -12.750 0.508 1.00 64.50 200 PHE A CA 1
ATOM 1538 C C . PHE A 1 200 ? 9.867 -13.690 0.684 1.00 64.50 200 PHE A C 1
ATOM 1540 O O . PHE A 1 200 ? 10.383 -13.844 1.791 1.00 64.50 200 PHE A O 1
ATOM 1547 N N . GLY A 1 201 ? 10.333 -14.305 -0.407 1.00 59.44 201 GLY A N 1
ATOM 1548 C CA . GLY A 1 201 ? 11.575 -15.085 -0.407 1.00 59.44 201 GLY A CA 1
ATOM 1549 C C . GLY A 1 201 ? 12.809 -14.181 -0.320 1.00 59.44 201 GLY A C 1
ATOM 1550 O O . GLY A 1 201 ? 12.816 -13.083 -0.876 1.00 59.44 201 GLY A O 1
ATOM 1551 N N . LEU A 1 202 ? 13.863 -14.633 0.366 1.00 56.00 202 LEU A N 1
ATOM 1552 C CA . LEU A 1 202 ? 15.136 -13.910 0.414 1.00 56.00 202 LEU A CA 1
ATOM 1553 C C . LEU A 1 202 ? 15.834 -13.967 -0.959 1.00 56.00 202 LEU A C 1
ATOM 1555 O O . LEU A 1 202 ? 15.954 -15.055 -1.528 1.00 56.00 202 LEU A O 1
ATOM 1559 N N . PRO A 1 203 ? 16.345 -12.843 -1.496 1.00 48.62 203 PRO A N 1
ATOM 1560 C CA . PRO A 1 203 ? 17.100 -12.872 -2.743 1.00 48.62 203 PRO A CA 1
ATOM 1561 C C . PRO A 1 203 ? 18.362 -13.730 -2.604 1.00 48.62 203 PRO A C 1
ATOM 1563 O O . PRO A 1 203 ? 19.059 -13.681 -1.591 1.00 48.62 203 PRO A O 1
ATOM 1566 N N . GLY A 1 204 ? 18.640 -14.543 -3.624 1.00 47.53 204 GLY A N 1
ATOM 1567 C CA . GLY A 1 204 ? 19.758 -15.495 -3.636 1.00 47.53 204 GLY A CA 1
ATOM 1568 C C . GLY A 1 204 ? 19.447 -16.862 -3.013 1.00 47.53 204 GLY A C 1
ATOM 1569 O O . GLY A 1 204 ? 20.186 -17.815 -3.251 1.00 47.53 204 GLY A O 1
ATOM 1570 N N . GLN A 1 205 ? 18.331 -17.012 -2.293 1.00 48.53 205 GLN A N 1
ATOM 1571 C CA . GLN A 1 205 ? 17.736 -18.325 -2.049 1.00 48.53 205 GLN A CA 1
ATOM 1572 C C . GLN A 1 205 ? 16.761 -18.592 -3.190 1.00 48.53 205 GLN A C 1
ATOM 1574 O O . GLN A 1 205 ? 15.679 -18.013 -3.241 1.00 48.53 205 GLN A O 1
ATOM 1579 N N . GLY A 1 206 ? 17.174 -19.433 -4.144 1.00 40.44 206 GLY A N 1
ATOM 1580 C CA . GLY A 1 206 ? 16.308 -19.877 -5.234 1.00 40.44 206 GLY A CA 1
ATOM 1581 C C . GLY A 1 206 ? 14.932 -20.289 -4.708 1.00 40.44 206 GLY A C 1
ATOM 1582 O O . GLY A 1 206 ? 14.830 -20.806 -3.593 1.00 40.44 206 GLY A O 1
ATOM 1583 N N . ILE A 1 207 ? 13.896 -20.023 -5.510 1.00 46.44 207 ILE A N 1
ATOM 1584 C CA . ILE A 1 207 ? 12.476 -20.247 -5.213 1.00 46.44 207 ILE A CA 1
ATOM 1585 C C . ILE A 1 207 ? 12.262 -21.717 -4.833 1.00 46.44 207 ILE A C 1
ATOM 1587 O O . ILE A 1 207 ? 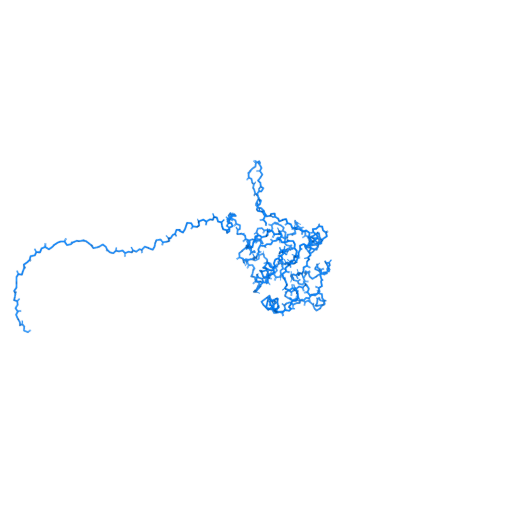11.946 -22.573 -5.649 1.00 46.44 207 ILE A O 1
ATOM 1591 N N . SER A 1 208 ? 12.468 -22.010 -3.562 1.00 35.88 208 SER A N 1
ATOM 1592 C CA . SER A 1 208 ? 12.148 -23.268 -2.916 1.00 35.88 208 SER A CA 1
ATOM 1593 C C . SER A 1 208 ? 11.123 -22.898 -1.864 1.00 35.88 208 SER A C 1
ATOM 1595 O O . SER A 1 208 ? 11.414 -22.722 -0.683 1.00 35.88 208 SER A O 1
ATOM 1597 N N . GLY A 1 209 ? 9.907 -22.662 -2.360 1.00 34.34 209 GLY A N 1
ATOM 1598 C CA . GLY A 1 209 ? 8.737 -22.525 -1.516 1.00 34.34 209 GLY A CA 1
ATOM 1599 C C . GLY A 1 209 ? 8.586 -23.739 -0.601 1.00 34.34 209 GLY A C 1
ATOM 1600 O O . GLY A 1 209 ? 9.115 -24.826 -0.853 1.00 34.34 209 GLY A O 1
ATOM 1601 N N . ALA A 1 210 ? 7.848 -23.519 0.482 1.00 44.47 210 ALA A N 1
ATOM 1602 C CA . ALA A 1 210 ? 7.320 -24.570 1.330 1.00 44.47 210 ALA A CA 1
ATOM 1603 C C . ALA A 1 210 ? 6.700 -25.687 0.463 1.00 44.47 210 ALA A C 1
ATOM 1605 O O . ALA A 1 210 ? 5.882 -25.401 -0.405 1.00 44.47 210 ALA A O 1
ATOM 1606 N N . ALA A 1 211 ? 7.113 -26.930 0.735 1.00 39.94 211 ALA A N 1
ATOM 1607 C CA . ALA A 1 211 ? 6.952 -28.152 -0.069 1.00 39.94 211 ALA A CA 1
ATOM 1608 C C . ALA A 1 211 ? 7.981 -28.318 -1.210 1.00 39.94 211 ALA A C 1
ATOM 1610 O O . ALA A 1 211 ? 7.715 -27.996 -2.362 1.00 39.94 211 ALA A O 1
ATOM 1611 N N . GLY A 1 212 ? 9.149 -28.903 -0.901 1.00 36.09 212 GLY A N 1
ATOM 1612 C CA . GLY A 1 212 ? 10.006 -29.475 -1.955 1.00 36.09 212 GLY A CA 1
ATOM 1613 C C . GLY A 1 212 ? 11.514 -29.537 -1.719 1.00 36.09 212 GLY A C 1
ATOM 1614 O O . GLY A 1 212 ? 12.221 -30.086 -2.553 1.00 36.09 212 GLY A O 1
ATOM 1615 N N . GLY A 1 213 ? 12.040 -29.028 -0.605 1.00 30.47 213 GLY A N 1
ATOM 1616 C CA . GLY A 1 213 ? 13.453 -29.194 -0.262 1.00 30.47 213 GLY A CA 1
ATOM 1617 C C . GLY A 1 213 ? 13.610 -30.072 0.966 1.00 30.47 213 GLY A C 1
ATOM 1618 O O . GLY A 1 213 ? 13.484 -29.568 2.082 1.00 30.47 213 GLY A O 1
ATOM 1619 N N . LEU A 1 214 ? 13.933 -31.360 0.791 1.00 36.75 214 LEU A N 1
ATOM 1620 C CA . LEU A 1 214 ? 14.597 -32.126 1.845 1.00 36.75 214 LEU A CA 1
ATOM 1621 C C . LEU A 1 214 ? 15.844 -31.329 2.248 1.00 36.75 214 LEU A C 1
ATOM 1623 O O . LEU A 1 214 ? 16.903 -31.432 1.629 1.00 36.75 214 LEU A O 1
ATOM 1627 N N . ARG A 1 215 ? 15.739 -30.537 3.320 1.00 38.47 215 ARG A N 1
ATOM 1628 C CA . ARG A 1 215 ? 16.901 -30.182 4.123 1.00 38.47 215 ARG A CA 1
ATOM 1629 C C . ARG A 1 215 ? 17.465 -31.515 4.576 1.00 38.47 215 ARG A C 1
ATOM 1631 O O . ARG A 1 215 ? 16.994 -32.097 5.551 1.00 38.47 215 ARG A O 1
ATOM 1638 N N . ARG A 1 216 ? 18.472 -32.007 3.854 1.00 40.38 216 ARG A N 1
ATOM 1639 C CA . ARG A 1 216 ? 19.416 -32.991 4.360 1.00 40.38 216 ARG A CA 1
ATOM 1640 C C . ARG A 1 216 ? 19.975 -32.366 5.629 1.00 40.38 216 ARG A C 1
ATOM 1642 O O . ARG A 1 216 ? 20.900 -31.559 5.576 1.00 40.38 216 ARG A O 1
ATOM 1649 N N . ARG A 1 217 ? 19.341 -32.673 6.766 1.00 38.31 217 ARG A N 1
ATOM 1650 C CA . ARG A 1 217 ? 19.883 -32.448 8.100 1.00 38.31 217 ARG A CA 1
ATOM 1651 C C . ARG A 1 217 ? 21.248 -33.117 8.056 1.00 38.31 217 ARG A C 1
ATOM 1653 O O . ARG A 1 217 ? 21.353 -34.330 8.216 1.00 38.31 217 ARG A O 1
ATOM 1660 N N . ARG A 1 218 ? 22.308 -32.345 7.817 1.00 43.00 218 ARG A N 1
ATOM 1661 C CA . ARG A 1 218 ? 23.617 -32.710 8.339 1.00 43.00 218 ARG A CA 1
ATOM 1662 C C . ARG A 1 218 ? 23.448 -32.594 9.844 1.00 43.00 218 ARG A C 1
ATOM 1664 O O . ARG A 1 218 ? 23.632 -31.531 10.421 1.00 43.00 218 ARG A O 1
ATOM 1671 N N . SER A 1 219 ? 22.947 -33.676 10.439 1.00 45.44 219 SER A N 1
ATOM 1672 C CA . SER A 1 219 ? 22.997 -33.881 11.873 1.00 45.44 219 SER A CA 1
ATOM 1673 C C . SER A 1 219 ? 24.447 -33.652 12.255 1.00 45.44 219 SER A C 1
ATOM 1675 O O . SER A 1 219 ? 25.322 -34.382 11.784 1.00 45.44 219 SER A O 1
ATOM 1677 N N . ALA A 1 220 ? 24.706 -32.599 13.027 1.00 47.75 220 ALA A N 1
ATOM 1678 C CA . ALA A 1 220 ? 25.990 -32.420 13.671 1.00 47.75 220 ALA A CA 1
ATOM 1679 C C . ALA A 1 220 ? 26.245 -33.709 14.458 1.00 47.75 220 ALA A C 1
ATOM 1681 O O . ALA A 1 220 ? 25.521 -34.017 15.408 1.00 47.75 220 ALA A O 1
ATOM 1682 N N . LYS A 1 221 ? 27.196 -34.527 13.996 1.00 42.62 221 LYS A N 1
ATOM 1683 C CA . LYS A 1 221 ? 27.666 -35.662 14.780 1.00 42.62 221 LYS A CA 1
ATOM 1684 C C . LYS A 1 221 ? 28.351 -35.054 15.993 1.00 42.62 221 LYS A C 1
ATOM 1686 O O . LYS A 1 221 ? 29.413 -34.455 15.875 1.00 42.62 221 LYS A O 1
ATOM 1691 N N . ARG A 1 222 ? 27.670 -35.149 17.132 1.00 42.00 222 ARG A N 1
ATOM 1692 C CA . ARG A 1 222 ? 28.212 -34.886 18.459 1.00 42.00 222 ARG A CA 1
ATOM 1693 C C . ARG A 1 222 ? 29.440 -35.789 18.600 1.00 42.00 222 ARG A C 1
ATOM 1695 O O . ARG A 1 222 ? 29.297 -37.008 18.585 1.00 42.00 222 ARG A O 1
ATOM 1702 N N . THR A 1 223 ? 30.631 -35.205 18.632 1.00 40.09 223 THR A N 1
ATOM 1703 C CA . THR A 1 223 ? 31.881 -35.931 18.860 1.00 40.09 223 THR A CA 1
ATOM 1704 C C . THR A 1 223 ? 31.825 -36.493 20.277 1.00 40.09 223 THR A C 1
ATOM 1706 O O . THR A 1 223 ? 31.940 -35.755 21.250 1.00 40.09 223 THR A O 1
ATOM 1709 N N . THR A 1 224 ? 31.550 -37.787 20.405 1.00 40.53 224 THR A N 1
ATOM 1710 C CA . THR A 1 224 ? 31.649 -38.526 21.664 1.00 40.53 224 THR A CA 1
ATOM 1711 C C . THR A 1 224 ? 33.075 -39.048 21.776 1.00 40.53 224 THR A C 1
ATOM 1713 O O . THR A 1 224 ? 33.457 -39.955 21.037 1.00 40.53 224 THR A O 1
ATOM 1716 N N . SER A 1 225 ? 33.880 -38.466 22.658 1.00 41.12 225 SER A N 1
ATOM 1717 C CA . SER A 1 225 ? 35.173 -39.033 23.042 1.00 41.12 225 SER A CA 1
ATOM 1718 C C . SER A 1 225 ? 34.938 -40.259 23.929 1.00 41.12 225 SER A C 1
ATOM 1720 O O . SER A 1 225 ? 34.429 -40.115 25.039 1.00 41.12 225 SER A O 1
ATOM 1722 N N . TYR A 1 226 ? 35.307 -41.445 23.449 1.00 39.06 226 TYR A N 1
ATOM 1723 C CA . TYR A 1 226 ? 35.480 -42.637 24.283 1.00 39.06 226 TYR A CA 1
ATOM 1724 C C . TYR A 1 226 ? 36.976 -42.830 24.574 1.00 39.06 226 TYR A C 1
ATOM 1726 O O . TYR A 1 226 ? 37.774 -42.726 23.639 1.00 39.06 226 TYR A O 1
ATOM 1734 N N . PRO A 1 227 ? 37.380 -4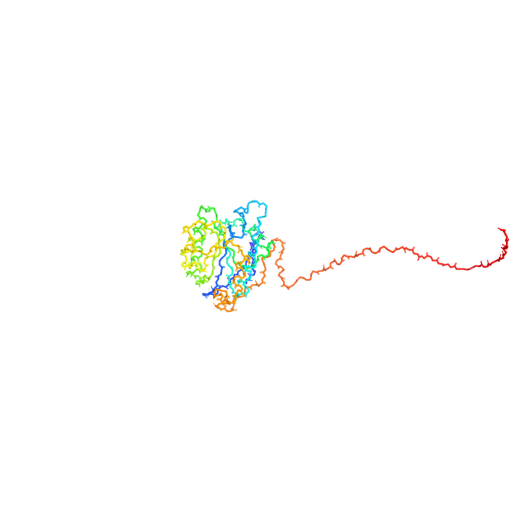3.130 25.821 1.00 41.72 227 PRO A N 1
ATOM 1735 C CA . PRO A 1 227 ? 38.714 -43.637 26.093 1.00 41.72 227 PRO A CA 1
ATOM 1736 C C . PRO A 1 227 ? 38.801 -45.111 25.671 1.00 41.72 227 PRO A C 1
ATOM 1738 O O . PRO A 1 227 ? 37.908 -45.908 25.956 1.00 41.72 227 PRO A O 1
ATOM 1741 N N . LEU A 1 228 ? 39.882 -45.461 24.973 1.00 34.56 228 LEU A N 1
ATOM 1742 C CA . LEU A 1 228 ? 40.237 -46.835 24.623 1.00 34.56 228 LEU A CA 1
ATOM 1743 C C . LEU A 1 228 ? 40.653 -47.592 25.892 1.00 34.56 228 LEU A C 1
ATOM 1745 O O . LEU A 1 228 ? 41.658 -47.248 26.512 1.00 34.56 228 LEU A O 1
ATOM 1749 N N . SER A 1 229 ? 39.915 -48.643 26.246 1.00 36.50 229 SER A N 1
ATOM 1750 C CA . SER A 1 229 ? 40.391 -49.698 27.139 1.00 36.50 229 SER A CA 1
ATOM 1751 C C . SER A 1 229 ? 40.204 -51.069 26.481 1.00 36.50 229 SER A C 1
ATOM 1753 O O . SER A 1 229 ? 39.101 -51.518 26.185 1.00 36.50 229 SER A O 1
ATOM 1755 N N . SER A 1 230 ? 41.326 -51.732 26.239 1.00 35.78 230 SER A N 1
ATOM 1756 C CA . SER A 1 230 ? 41.464 -53.156 25.921 1.00 35.78 230 SER A CA 1
ATOM 1757 C C . SER A 1 230 ? 42.902 -53.499 26.318 1.00 35.78 230 SER A C 1
ATOM 1759 O O . SER A 1 230 ? 43.799 -52.738 25.972 1.00 35.78 230 SER A O 1
ATOM 1761 N N . SER A 1 231 ? 43.236 -54.544 27.065 1.00 35.38 231 SER A N 1
ATOM 1762 C CA . SER A 1 231 ? 42.639 -55.875 27.168 1.00 35.38 231 SER A CA 1
ATOM 1763 C C . SER A 1 231 ? 43.323 -56.635 28.316 1.00 35.38 231 SER A C 1
ATOM 1765 O O . SER A 1 231 ? 44.527 -56.488 28.514 1.00 35.38 231 SER A O 1
ATOM 1767 N N . THR A 1 232 ? 42.582 -57.481 29.030 1.00 38.78 232 THR A N 1
ATOM 1768 C CA . THR A 1 232 ? 43.092 -58.525 29.945 1.00 38.78 232 THR A CA 1
ATOM 1769 C C . THR A 1 232 ? 43.748 -59.678 29.157 1.00 38.78 232 THR A C 1
ATOM 1771 O O . THR A 1 232 ? 43.391 -59.869 27.992 1.00 38.78 232 THR A O 1
ATOM 1774 N N . PRO A 1 233 ? 44.671 -60.471 29.751 1.00 40.56 233 PRO A N 1
ATOM 1775 C CA . PRO A 1 233 ? 44.235 -61.680 30.473 1.00 40.56 233 PRO A CA 1
ATOM 1776 C C . PRO A 1 233 ? 45.047 -62.053 31.742 1.00 40.56 233 PRO A C 1
ATOM 1778 O O . PRO A 1 233 ? 46.194 -61.664 31.930 1.00 40.56 233 PRO A O 1
ATOM 1781 N N . SER A 1 234 ? 44.387 -62.825 32.611 1.00 37.09 234 SER A N 1
ATOM 1782 C CA . SER A 1 234 ? 44.791 -63.451 33.893 1.00 37.09 234 SER A CA 1
ATOM 1783 C C . SER A 1 234 ? 45.803 -64.616 33.720 1.00 37.09 234 SER A C 1
ATOM 1785 O O . SER A 1 234 ? 46.146 -64.921 32.580 1.00 37.09 234 SER A O 1
ATOM 1787 N N . PRO A 1 235 ? 46.146 -65.444 34.745 1.00 52.88 235 PRO A N 1
ATOM 1788 C CA . PRO A 1 235 ? 46.243 -65.281 36.214 1.00 52.88 235 PRO A CA 1
ATOM 1789 C C . PRO A 1 235 ? 47.592 -65.830 36.784 1.00 52.88 235 PRO A C 1
ATOM 1791 O O . PRO A 1 235 ? 48.301 -66.525 36.063 1.00 52.88 235 PRO A O 1
ATOM 1794 N N . LYS A 1 236 ? 47.915 -65.621 38.083 1.00 34.59 236 LYS A N 1
ATOM 1795 C CA . LYS A 1 236 ? 48.564 -66.625 38.984 1.00 34.59 236 LYS A CA 1
ATOM 1796 C C . LYS A 1 236 ? 48.882 -66.112 40.412 1.00 34.59 236 LYS A C 1
ATOM 1798 O O . LYS A 1 236 ? 49.578 -65.123 40.569 1.00 34.59 236 LYS A O 1
ATOM 1803 N N . GLN A 1 237 ? 48.396 -66.901 41.383 1.00 35.69 237 GLN A N 1
ATOM 1804 C CA . GLN A 1 237 ? 48.988 -67.360 42.664 1.00 35.69 237 GLN A CA 1
ATOM 1805 C C . GLN A 1 237 ? 49.394 -66.359 43.778 1.00 35.69 237 GLN A C 1
ATOM 1807 O O . GLN A 1 237 ? 50.183 -65.450 43.570 1.00 35.69 237 GLN A O 1
ATOM 1812 N N . GLY A 1 238 ? 48.878 -66.609 45.000 1.00 33.03 238 GLY A N 1
ATOM 1813 C CA . GLY A 1 238 ? 49.352 -66.040 46.285 1.00 33.03 238 GLY A CA 1
ATOM 1814 C C . GLY A 1 238 ? 50.696 -66.646 46.752 1.00 33.03 238 GLY A C 1
ATOM 1815 O O . GLY A 1 238 ? 51.326 -67.301 45.922 1.00 33.03 238 GLY A O 1
ATOM 1816 N N . PRO A 1 239 ? 51.140 -66.535 48.035 1.00 46.12 239 PRO A N 1
ATOM 1817 C CA . PRO A 1 239 ? 50.348 -66.300 49.259 1.00 46.12 239 PRO A CA 1
ATOM 1818 C C . PRO A 1 239 ? 50.976 -65.367 50.348 1.00 46.12 239 PRO A C 1
ATOM 1820 O O . PRO A 1 239 ? 52.115 -64.929 50.259 1.00 46.12 239 PRO A O 1
ATOM 1823 N N . SER A 1 240 ? 50.234 -65.222 51.459 1.00 37.25 240 SER A N 1
ATOM 1824 C CA . SER A 1 240 ? 50.686 -65.213 52.876 1.00 37.25 240 SER A CA 1
ATOM 1825 C C . SER A 1 240 ? 51.230 -63.955 53.593 1.00 37.25 240 SER A C 1
ATOM 1827 O O . SER A 1 240 ? 52.172 -63.312 53.151 1.00 37.25 240 SER A O 1
ATOM 1829 N N . SER A 1 241 ? 50.725 -63.809 54.836 1.00 39.44 241 SER A N 1
ATOM 1830 C CA . SER A 1 241 ? 51.316 -63.203 56.058 1.00 39.44 241 SER A CA 1
ATOM 1831 C C . SER A 1 241 ? 51.546 -61.679 56.068 1.00 39.44 241 SER A C 1
ATOM 1833 O O . SER A 1 241 ? 51.827 -61.091 55.041 1.00 39.44 241 SER A O 1
ATOM 1835 N N . GLY A 1 242 ? 51.430 -60.931 57.167 1.00 33.09 242 GLY A N 1
ATOM 1836 C CA . GLY A 1 242 ? 51.259 -61.231 58.586 1.00 33.09 242 GLY A CA 1
ATOM 1837 C C . GLY A 1 242 ? 51.096 -59.918 59.382 1.00 33.09 242 GLY A C 1
ATOM 1838 O O . GLY A 1 242 ? 51.109 -58.829 58.819 1.00 33.09 242 GLY A O 1
ATOM 1839 N N . SER A 1 243 ? 50.868 -60.064 60.685 1.00 37.97 243 SER A N 1
ATOM 1840 C CA . SER A 1 243 ? 50.446 -59.060 61.674 1.00 37.97 243 SER A CA 1
ATOM 1841 C C . SER A 1 243 ? 51.474 -57.986 62.092 1.00 37.97 243 SER A C 1
ATOM 1843 O O . SER A 1 243 ? 52.668 -58.163 61.875 1.00 37.97 243 SER A O 1
ATOM 1845 N N . LYS A 1 244 ? 50.964 -57.043 62.920 1.00 41.03 244 LYS A N 1
ATOM 1846 C CA . LYS A 1 244 ? 51.635 -56.194 63.944 1.00 41.03 244 LYS A CA 1
ATOM 1847 C C . LYS A 1 244 ? 52.437 -55.004 63.380 1.00 41.03 244 LYS A C 1
ATOM 1849 O O . LYS A 1 244 ? 53.089 -55.146 62.360 1.00 41.03 244 LYS A O 1
ATOM 1854 N N . VAL A 1 245 ? 52.431 -53.802 63.963 1.00 41.62 245 VAL A N 1
ATOM 1855 C CA . VAL A 1 245 ? 52.199 -53.308 65.339 1.00 41.62 245 VAL A CA 1
ATOM 1856 C C . VAL A 1 245 ? 51.358 -52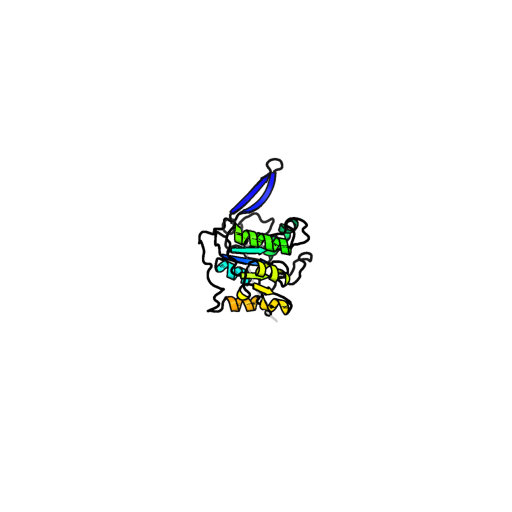.034 65.277 1.00 41.62 245 VAL A C 1
ATOM 1858 O O . VAL A 1 245 ? 51.564 -51.264 64.315 1.00 41.62 245 VAL A O 1
#